Protein AF-A0A8C6HHY1-F1 (afdb_monomer)

Sequence (191 aa):
MAKVGDLPEETKLAGSPRAAPVYLKVAEFKHATTALLFGKRLGNRDYAGFQNGICNANWGVLYTYVGTNHFFLAGSFLAHAVGHLLDVSHDTPGCVCFRRSSCLMDEFPTLHDMISNCSHNELHRRIHGWDPCLSVPRPTHKQDYHIPRCGNKRVEASEKCDCGSVKDCTTDKCCEVNFSEHCPGNFYIMD

Solvent-accessible surface area (backbone atoms only — not comparable to full-atom values): 11721 Å² total; per-residue (Å²): 138,84,69,100,78,80,76,78,95,76,80,75,76,77,90,56,96,78,59,71,72,59,67,66,58,59,75,75,55,94,70,52,58,46,80,45,80,31,70,60,66,64,81,96,39,60,53,47,54,33,73,57,9,52,63,34,96,90,39,19,49,35,41,28,32,51,60,79,81,45,57,65,42,30,49,20,46,44,52,34,35,50,37,22,20,56,53,30,65,64,58,54,98,87,51,52,34,85,98,47,96,68,29,32,38,34,87,78,62,59,85,36,92,40,64,22,59,54,44,48,54,41,42,51,54,48,73,72,43,92,43,88,63,81,70,48,88,69,79,78,80,72,65,87,77,74,72,81,43,54,40,72,54,54,67,42,99,73,31,79,43,36,62,27,40,74,74,52,22,76,76,42,91,86,41,67,95,42,65,76,58,32,43,61,64,97,52,70,74,70,131

Nearest PDB structures (foldseek):
  2ero-assembly1_A  TM=6.734E-01  e=3.796E-09  Crotalus atrox
  3k7n-assembly1_A  TM=7.220E-01  e=1.687E-08  Naja atra
  3hdb-assembly1_A  TM=6.358E-01  e=1.743E-09  Deinagkistrodon acutus
  2dw0-assembly1_A  TM=6.372E-01  e=1.220E-08  Crotalus atrox
  6x5x-assembly1_A  TM=8.231E-01  e=3.676E-06  Bothrops moojeni

Mean predicted aligned error: 13.75 Å

pLDDT: mean 76.59, std 21.8, range [23.11, 98.12]

Secondary structure (DSSP, 8-state):
---TT---TT------TTSHHHHHHHTTS--S-EEEEESS-BTTBSEE--TT-TT-TTT-EEEEE-TTS-HHHHHHHHHHHHHHHTTPPPP-TT---TT-SS-TT-SS--S-----HHHHHHHHHHHHS--TTTSS-------------TTSSS--TT-S---SSHHHHTT-SSS---HHHH--S------

Radius of gyration: 21.07 Å; Cα contacts (8 Å, |Δi|>4): 256; chains: 1; bounding box: 46×57×44 Å

InterPro domains:
  IPR001590 Peptidase M12B, ADAM/reprolysin [PF01421] (29-128)
  IPR001590 Peptidase M12B, ADAM/reprolysin [PS50215] (30-139)
  IPR001762 Disintegrin domain [PS50214] (147-183)
  IPR001762 Disintegrin domain [SM00050] (156-189)
  IPR024079 Metallopeptidase, catalytic domain superfamily [G3DSA:3.40.390.10] (18-137)
  IPR036436 Disintegrin domain superfamily [G3DSA:4.10.70.10] (146-186)

Structure (mmCI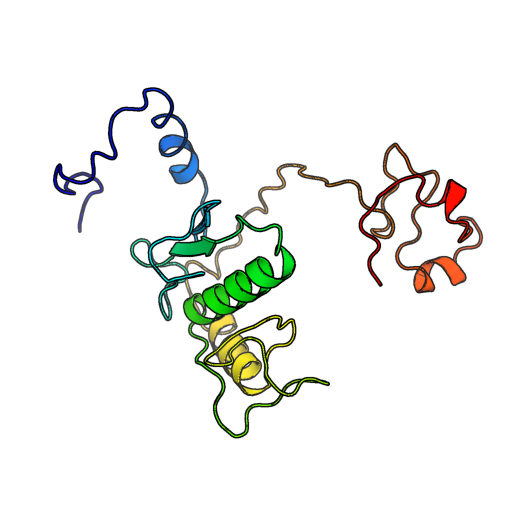F, N/CA/C/O backbone):
data_AF-A0A8C6HHY1-F1
#
_entry.id   AF-A0A8C6HHY1-F1
#
loop_
_atom_site.group_PDB
_atom_site.id
_atom_site.type_symbol
_atom_site.label_atom_id
_atom_site.label_alt_id
_atom_site.label_comp_id
_atom_site.label_asym_id
_atom_site.label_entity_id
_atom_site.label_seq_id
_atom_site.pdbx_PDB_ins_code
_atom_site.Cartn_x
_atom_site.Cartn_y
_atom_site.Cartn_z
_atom_site.occupancy
_atom_site.B_iso_or_equiv
_atom_site.auth_seq_id
_atom_site.auth_comp_id
_atom_site.auth_asym_id
_atom_site.auth_atom_id
_atom_site.pdbx_PDB_model_num
ATOM 1 N N . MET A 1 1 ? -6.001 -22.684 -21.134 1.00 28.23 1 MET A N 1
ATOM 2 C CA . MET A 1 1 ? -6.050 -21.541 -22.072 1.00 28.23 1 MET A CA 1
ATOM 3 C C . MET A 1 1 ? -7.502 -21.107 -22.183 1.00 28.23 1 MET A C 1
ATOM 5 O O . MET A 1 1 ? -8.257 -21.788 -22.857 1.00 28.23 1 MET A O 1
ATOM 9 N N . ALA A 1 2 ? -7.915 -20.054 -21.480 1.00 23.11 2 ALA A N 1
ATOM 10 C CA . ALA A 1 2 ? -9.234 -19.457 -21.683 1.00 23.11 2 ALA A CA 1
ATOM 11 C C . ALA A 1 2 ? -9.031 -18.210 -22.546 1.00 23.11 2 ALA A C 1
ATOM 13 O O . ALA A 1 2 ? -8.315 -17.291 -22.149 1.00 23.11 2 ALA A O 1
ATOM 14 N N . LYS A 1 3 ? -9.571 -18.230 -23.767 1.00 25.80 3 LYS A N 1
ATOM 15 C CA . LYS A 1 3 ? -9.657 -17.033 -24.603 1.00 25.80 3 LYS A CA 1
ATOM 16 C C . LYS A 1 3 ? -10.680 -16.094 -23.964 1.00 25.80 3 LYS A C 1
ATOM 18 O O . LYS A 1 3 ? -11.701 -16.545 -23.452 1.00 25.80 3 LYS A O 1
ATOM 23 N N . VAL A 1 4 ? -10.395 -14.796 -24.009 1.00 40.12 4 VAL A N 1
ATOM 24 C CA . VAL A 1 4 ? -11.333 -13.713 -23.677 1.00 40.12 4 VAL A CA 1
ATOM 25 C C . VAL A 1 4 ? -12.449 -13.722 -24.728 1.00 40.12 4 VAL A C 1
ATOM 27 O O . VAL A 1 4 ? -1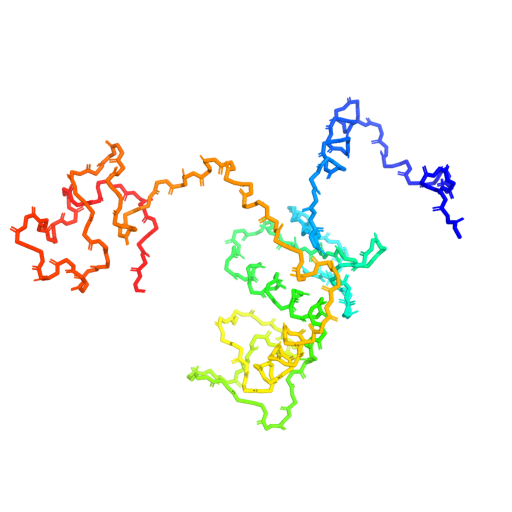2.401 -12.991 -25.710 1.00 40.12 4 VAL A O 1
ATOM 30 N N . GLY A 1 5 ? -13.385 -14.653 -24.590 1.00 31.41 5 GLY A N 1
ATOM 31 C CA . GLY A 1 5 ? -14.460 -14.895 -25.551 1.00 31.41 5 GLY A CA 1
ATOM 32 C C . GLY A 1 5 ? -15.645 -15.659 -24.967 1.00 31.41 5 GLY A C 1
ATOM 33 O O . GLY A 1 5 ? -16.751 -15.478 -25.453 1.00 31.41 5 GLY A O 1
ATOM 34 N N . ASP A 1 6 ? -15.449 -16.415 -23.882 1.00 30.83 6 ASP A N 1
ATOM 35 C CA . ASP A 1 6 ? -16.482 -17.310 -23.348 1.00 30.83 6 ASP A CA 1
ATOM 36 C C . ASP A 1 6 ? -16.787 -17.0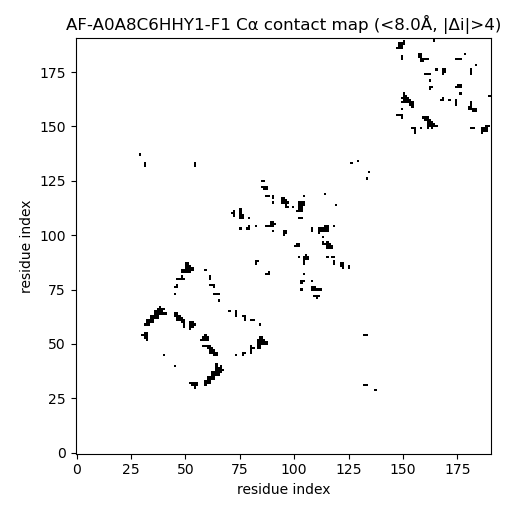35 -21.864 1.00 30.83 6 ASP A C 1
ATOM 38 O O . ASP A 1 6 ? -16.614 -17.903 -21.009 1.00 30.83 6 ASP A O 1
ATOM 42 N N . LEU A 1 7 ? -17.232 -15.816 -21.533 1.00 35.56 7 LEU A N 1
ATOM 43 C CA . LEU A 1 7 ? -17.954 -15.579 -20.275 1.00 35.56 7 LEU A CA 1
ATOM 44 C C . LEU A 1 7 ? -19.468 -15.506 -20.555 1.00 35.56 7 LEU A C 1
ATOM 46 O O . LEU A 1 7 ? -19.869 -14.833 -21.506 1.00 35.56 7 LEU A O 1
ATOM 50 N N . PRO A 1 8 ? -20.300 -16.205 -19.758 1.00 26.92 8 PRO A N 1
ATOM 51 C CA . PRO A 1 8 ? -21.724 -16.388 -20.021 1.00 26.92 8 PRO A CA 1
ATOM 52 C C . PRO A 1 8 ? -22.524 -15.081 -19.951 1.00 26.92 8 PRO A C 1
ATOM 54 O O . PRO A 1 8 ? -22.199 -14.152 -19.212 1.00 26.92 8 PRO A O 1
ATOM 57 N N . GLU A 1 9 ? -23.600 -15.058 -20.734 1.00 35.34 9 GLU A N 1
ATOM 58 C CA . GLU A 1 9 ? -24.471 -13.937 -21.109 1.00 35.34 9 GLU A CA 1
ATOM 59 C C . GLU A 1 9 ? -25.320 -1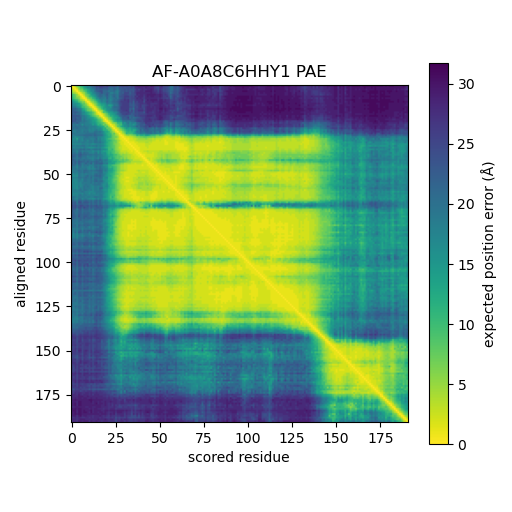3.328 -19.963 1.00 35.34 9 GLU A C 1
ATOM 61 O O . GLU A 1 9 ? -26.458 -12.928 -20.185 1.00 35.34 9 GLU A O 1
ATOM 66 N N . GLU A 1 10 ? -24.815 -13.237 -18.730 1.00 31.73 10 GLU A N 1
ATOM 67 C CA . GLU A 1 10 ? -25.645 -12.879 -17.558 1.00 31.73 10 GLU A CA 1
ATOM 68 C C . GLU A 1 10 ? -25.203 -11.612 -16.802 1.00 31.73 10 GLU A C 1
ATOM 70 O O . GLU A 1 10 ? -25.896 -11.158 -15.897 1.00 31.73 10 GLU A O 1
ATOM 75 N N . THR A 1 11 ? -24.128 -10.929 -17.203 1.00 32.44 11 THR A N 1
ATOM 76 C CA . THR A 1 11 ? -23.761 -9.609 -16.640 1.00 32.44 11 THR A CA 1
ATOM 77 C C 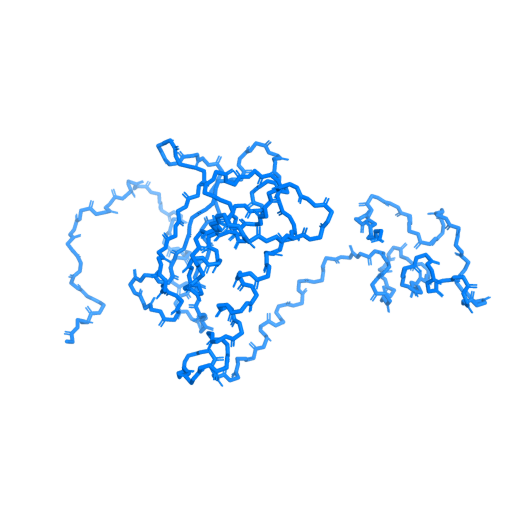. THR A 1 11 ? -24.209 -8.433 -17.507 1.00 32.44 11 THR A C 1
ATOM 79 O O . THR A 1 11 ? -23.568 -7.380 -17.527 1.00 32.44 11 THR A O 1
ATOM 82 N N . LYS A 1 12 ? -25.368 -8.562 -18.175 1.00 29.59 12 LYS A N 1
ATOM 83 C CA . LYS A 1 12 ? -26.108 -7.420 -18.739 1.00 29.59 12 LYS A CA 1
ATOM 84 C C . LYS A 1 12 ? -26.550 -6.491 -17.599 1.00 29.59 12 LYS A C 1
ATOM 86 O O . LYS A 1 12 ? -27.700 -6.505 -17.169 1.00 29.59 12 LYS A O 1
ATOM 91 N N . LEU A 1 13 ? -25.638 -5.645 -17.122 1.00 34.56 13 LEU A N 1
ATOM 92 C CA . LEU A 1 13 ? -25.996 -4.442 -16.387 1.00 34.56 13 LEU A CA 1
ATOM 93 C C . LEU A 1 13 ? -26.738 -3.547 -17.386 1.00 34.56 13 LEU A C 1
ATOM 95 O O . LEU A 1 13 ? -26.151 -2.987 -18.311 1.00 34.56 13 LEU A O 1
ATOM 99 N N . ALA A 1 14 ? -28.059 -3.550 -17.249 1.00 30.36 14 ALA A N 1
ATOM 100 C CA . ALA A 1 14 ? -29.042 -2.921 -18.112 1.00 30.36 14 ALA A CA 1
ATOM 101 C C . ALA A 1 14 ? -28.583 -1.601 -18.774 1.00 30.36 14 ALA A C 1
ATOM 103 O O . ALA A 1 14 ? -28.344 -0.591 -18.117 1.00 30.36 14 ALA A O 1
ATOM 104 N N . GLY A 1 15 ? -28.561 -1.604 -20.109 1.00 29.39 15 GLY A N 1
ATOM 105 C CA . GLY A 1 15 ? -29.268 -0.589 -20.895 1.00 29.39 15 GLY A CA 1
ATOM 106 C C . GLY A 1 15 ? -28.772 0.859 -20.881 1.00 29.39 15 GLY A C 1
ATOM 107 O O . GLY A 1 15 ? -29.603 1.752 -21.017 1.00 29.39 15 GLY A O 1
ATOM 108 N N . SER A 1 16 ? -27.466 1.136 -20.788 1.00 30.39 16 SER A N 1
ATOM 109 C CA . SER A 1 16 ? -26.949 2.481 -21.102 1.00 30.39 16 SER A CA 1
ATOM 110 C C . SER A 1 16 ? -26.102 2.475 -22.381 1.00 30.39 16 SER A C 1
ATOM 112 O O . SER A 1 16 ? -24.990 1.939 -22.365 1.00 30.39 16 SER A O 1
ATOM 114 N N . PRO A 1 17 ? -26.540 3.128 -23.479 1.00 32.75 17 PRO A N 1
ATOM 115 C CA . PRO A 1 17 ? -25.767 3.229 -24.724 1.00 32.75 17 PRO A CA 1
ATOM 116 C C . PRO A 1 17 ? -24.466 4.046 -24.577 1.00 32.75 17 PRO A C 1
ATOM 118 O O . PRO A 1 17 ? -23.721 4.208 -25.537 1.00 32.75 17 PRO A O 1
ATOM 121 N N . ARG A 1 18 ? -24.161 4.546 -23.369 1.00 36.88 18 ARG A N 1
ATOM 122 C CA . ARG A 1 18 ? -22.936 5.285 -23.028 1.00 36.88 18 ARG A CA 1
ATOM 123 C C . ARG A 1 18 ? -21.895 4.472 -22.246 1.00 36.88 18 ARG A C 1
ATOM 125 O O . ARG A 1 18 ? -20.847 5.022 -21.931 1.00 36.88 18 ARG A O 1
ATOM 132 N N . ALA A 1 19 ? -22.143 3.195 -21.938 1.00 40.69 19 ALA A N 1
ATOM 133 C CA . ALA A 1 19 ? -21.202 2.354 -21.179 1.00 40.69 19 ALA A CA 1
ATOM 134 C C . ALA A 1 19 ? -20.155 1.628 -22.054 1.00 40.69 19 ALA A C 1
ATOM 136 O O . ALA A 1 19 ? -19.090 1.252 -21.568 1.00 40.69 19 ALA A O 1
ATOM 137 N N . ALA A 1 20 ? -20.410 1.489 -23.358 1.00 34.47 20 ALA A N 1
ATOM 138 C CA . ALA A 1 20 ? -19.524 0.806 -24.305 1.00 34.47 20 ALA A CA 1
ATOM 139 C C . ALA A 1 20 ? -18.128 1.445 -24.563 1.00 34.47 20 ALA A C 1
ATOM 141 O O . ALA A 1 20 ? -17.215 0.692 -24.897 1.00 34.47 20 ALA A O 1
ATOM 142 N N . PRO A 1 21 ? -17.871 2.764 -24.394 1.00 33.88 21 PRO A N 1
ATOM 143 C CA . PRO A 1 21 ? -16.564 3.338 -24.732 1.00 33.88 21 PRO A CA 1
ATOM 144 C C . PRO A 1 21 ? -15.519 3.257 -23.605 1.00 33.88 21 PRO A C 1
ATOM 146 O O . PRO A 1 21 ? -14.347 3.535 -23.852 1.00 33.88 21 PRO A O 1
ATOM 149 N N . VAL A 1 22 ? -15.905 2.896 -22.375 1.00 40.50 22 VAL A N 1
ATOM 150 C CA . VAL A 1 22 ? -14.980 2.873 -21.222 1.00 40.50 22 VAL A CA 1
ATOM 151 C C . VAL A 1 22 ? -14.214 1.550 -21.147 1.00 40.50 22 VAL A C 1
ATOM 153 O O . VAL A 1 22 ? -13.002 1.554 -20.953 1.00 40.50 22 VAL A O 1
ATOM 156 N N . TYR A 1 23 ? -14.891 0.422 -21.376 1.00 36.44 23 TYR A N 1
ATOM 157 C CA . TYR A 1 23 ? -14.282 -0.910 -21.280 1.00 36.44 23 TYR A CA 1
ATOM 158 C C . TYR A 1 23 ? -13.201 -1.166 -22.341 1.00 36.44 23 TYR A C 1
ATOM 160 O O . TYR A 1 23 ? -12.186 -1.788 -22.041 1.00 36.44 23 TYR A O 1
ATOM 168 N N . LEU A 1 24 ? -13.376 -0.640 -23.558 1.00 34.12 24 LEU A N 1
ATOM 169 C CA . LEU A 1 24 ? -12.422 -0.816 -24.661 1.00 34.12 24 LEU A CA 1
ATOM 170 C C . LEU A 1 24 ? -11.086 -0.084 -24.440 1.00 34.12 24 LEU A C 1
ATOM 172 O O . LEU A 1 24 ? -10.055 -0.581 -24.876 1.00 34.12 24 LEU A O 1
ATOM 176 N N . LYS A 1 25 ? -11.072 1.049 -23.721 1.00 42.09 25 LYS A N 1
ATOM 177 C CA . LYS A 1 25 ? -9.838 1.820 -23.469 1.00 42.09 25 LYS A CA 1
ATOM 178 C C . LYS A 1 25 ? -8.962 1.248 -22.356 1.00 42.09 25 LYS A C 1
ATOM 180 O O . LYS A 1 25 ? -7.750 1.406 -22.399 1.00 42.09 25 LYS A O 1
ATOM 185 N N . VAL A 1 26 ? -9.541 0.584 -21.355 1.00 50.97 26 VAL A N 1
ATOM 186 C CA . VAL A 1 26 ? -8.771 0.042 -20.215 1.00 50.97 26 VAL A CA 1
ATOM 187 C C . VAL A 1 26 ? -7.862 -1.119 -20.647 1.00 50.97 26 VAL A C 1
ATOM 189 O O . VAL A 1 26 ? -6.777 -1.287 -20.094 1.00 50.97 26 VAL A O 1
ATOM 192 N N . ALA A 1 27 ? -8.254 -1.872 -21.680 1.00 52.12 27 ALA A N 1
ATOM 193 C CA . ALA A 1 27 ? -7.476 -2.986 -22.225 1.00 52.12 27 ALA A CA 1
ATOM 194 C C . ALA A 1 27 ? -6.172 -2.562 -22.938 1.00 52.12 27 ALA A C 1
ATOM 196 O O . ALA A 1 27 ? -5.288 -3.396 -23.127 1.00 52.12 27 ALA A O 1
ATOM 197 N N . GLU A 1 28 ? -6.018 -1.285 -23.310 1.00 61.81 28 GLU A N 1
ATOM 198 C CA . GLU A 1 28 ? -4.818 -0.779 -23.998 1.00 61.81 28 GLU A CA 1
ATOM 199 C C . GLU A 1 28 ? -3.655 -0.454 -23.042 1.00 61.81 28 GLU A C 1
ATOM 201 O O . GLU A 1 28 ? -2.502 -0.372 -23.472 1.00 61.81 28 GLU A O 1
ATOM 206 N N . PHE A 1 29 ? -3.911 -0.314 -21.736 1.00 69.69 29 PHE A N 1
ATOM 207 C CA . PHE A 1 29 ? -2.889 0.076 -20.762 1.00 69.69 29 PHE A CA 1
ATOM 208 C C . PHE A 1 29 ? -2.332 -1.133 -20.017 1.00 69.69 29 PHE A C 1
ATOM 210 O O . PHE A 1 29 ? -3.038 -1.796 -19.257 1.00 69.69 29 PHE A O 1
ATOM 217 N N . LYS A 1 30 ? -1.026 -1.391 -20.155 1.00 77.44 30 LYS A N 1
ATOM 218 C CA . LYS A 1 30 ? -0.338 -2.409 -19.350 1.00 77.44 30 LYS A CA 1
ATOM 219 C C . LYS A 1 30 ? -0.278 -1.969 -17.885 1.00 77.44 30 LYS A C 1
ATOM 221 O O . LYS A 1 30 ? 0.622 -1.229 -17.496 1.00 77.44 30 LYS A O 1
ATOM 226 N N . HIS A 1 31 ? -1.138 -2.517 -17.035 1.00 82.75 31 HIS A N 1
ATOM 227 C CA . HIS A 1 31 ? -1.171 -2.254 -15.590 1.00 82.75 31 HIS A CA 1
ATOM 228 C C . HIS A 1 31 ? -0.830 -3.510 -14.766 1.00 82.75 31 HIS A C 1
ATOM 230 O O . HIS A 1 31 ? -0.784 -4.617 -15.305 1.00 82.75 31 HIS A O 1
ATOM 236 N N . ALA A 1 32 ? -0.479 -3.330 -13.489 1.00 88.12 32 ALA A N 1
ATOM 237 C CA . ALA A 1 32 ? -0.223 -4.431 -12.547 1.00 88.12 32 ALA A CA 1
ATOM 238 C C . ALA A 1 32 ? -1.480 -4.801 -11.741 1.00 88.12 32 ALA A C 1
ATOM 240 O O . ALA A 1 32 ? -1.628 -5.930 -11.290 1.00 88.12 32 ALA A O 1
ATOM 241 N N . THR A 1 33 ? -2.381 -3.840 -11.556 1.00 90.38 33 THR A N 1
ATOM 242 C CA . THR A 1 33 ? -3.665 -3.992 -10.871 1.00 90.38 33 THR A CA 1
ATOM 243 C C . THR A 1 33 ? -4.612 -2.887 -11.337 1.00 90.38 33 THR A C 1
ATOM 245 O O . THR A 1 33 ? -4.150 -1.874 -11.872 1.00 90.38 33 THR A O 1
ATOM 248 N N . THR A 1 34 ? -5.914 -3.075 -11.140 1.00 90.56 34 THR A N 1
ATOM 249 C CA . THR A 1 34 ? -6.950 -2.065 -11.377 1.00 90.56 34 THR A CA 1
ATOM 250 C C . THR A 1 34 ? -7.673 -1.737 -10.071 1.00 90.56 34 THR A C 1
ATOM 252 O O . THR A 1 34 ? -8.164 -2.627 -9.379 1.00 90.56 34 THR A O 1
ATOM 255 N N . ALA A 1 35 ? -7.787 -0.446 -9.753 1.00 92.25 35 ALA A N 1
ATOM 256 C CA . ALA A 1 35 ? -8.561 0.049 -8.618 1.00 92.25 35 ALA A CA 1
ATOM 257 C C . ALA A 1 35 ? -9.911 0.612 -9.081 1.00 92.25 35 ALA A C 1
ATOM 259 O O . ALA A 1 35 ? -9.960 1.564 -9.861 1.00 92.25 35 ALA A O 1
ATOM 260 N N . LEU A 1 36 ? -11.011 0.041 -8.590 1.00 92.25 36 LEU A N 1
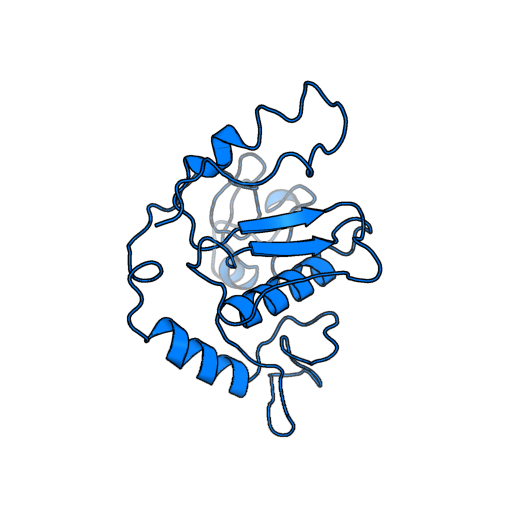ATOM 261 C CA . LEU A 1 36 ? -12.368 0.490 -8.879 1.00 92.25 36 LEU A CA 1
ATOM 262 C C . LEU A 1 36 ? -12.878 1.425 -7.777 1.00 92.25 36 LEU A C 1
ATOM 264 O O . LEU A 1 36 ? -13.178 0.989 -6.667 1.00 92.25 36 LEU A O 1
ATOM 268 N N . LEU A 1 37 ? -13.018 2.710 -8.102 1.00 92.00 37 LEU A N 1
ATOM 269 C CA . LEU A 1 37 ? -13.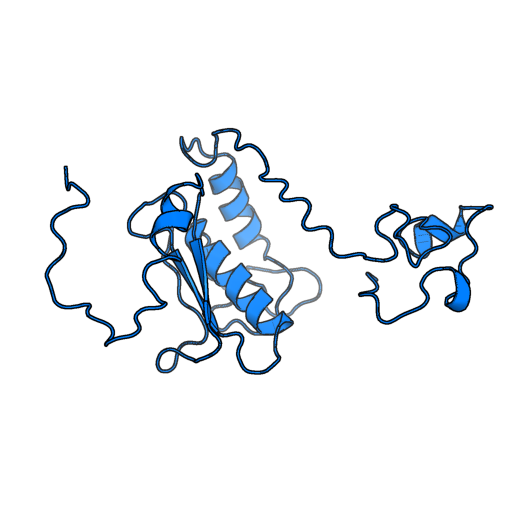502 3.743 -7.185 1.00 92.00 37 LEU A CA 1
ATOM 270 C C . LEU A 1 37 ? -14.985 4.030 -7.434 1.00 92.00 37 LEU A C 1
ATOM 272 O O . LEU A 1 37 ? -15.362 4.467 -8.521 1.00 92.00 37 LEU A O 1
ATOM 276 N N . PHE A 1 38 ? -15.843 3.767 -6.448 1.00 89.94 38 PHE A N 1
ATOM 277 C CA . PHE A 1 38 ? -17.297 3.867 -6.607 1.00 89.94 38 PHE A CA 1
ATOM 278 C C . PHE A 1 38 ? -17.906 4.938 -5.702 1.00 89.94 38 PHE A C 1
ATOM 280 O O . PHE A 1 38 ? -17.645 4.994 -4.502 1.00 89.94 38 PHE A O 1
ATOM 287 N N . GLY A 1 39 ? -18.833 5.722 -6.255 1.00 90.12 39 GLY A N 1
ATOM 288 C CA . GLY A 1 39 ? -19.654 6.665 -5.486 1.00 90.12 39 GLY A CA 1
ATOM 289 C C . GLY A 1 39 ? -20.795 6.012 -4.694 1.00 90.12 39 GLY A C 1
ATOM 290 O O . GLY A 1 39 ? -21.461 6.691 -3.919 1.00 90.12 39 GLY A O 1
ATOM 291 N N . LYS A 1 40 ? -21.033 4.703 -4.865 1.00 88.62 40 LYS A N 1
ATOM 292 C CA . LYS A 1 40 ? -22.059 3.928 -4.150 1.00 88.62 40 LYS A CA 1
ATOM 293 C C . LYS A 1 40 ? -21.444 2.681 -3.514 1.00 88.62 40 LYS A C 1
ATOM 295 O O . LYS A 1 40 ? -20.630 1.997 -4.136 1.00 88.62 40 LYS A O 1
ATOM 300 N N . ARG A 1 41 ? -21.862 2.390 -2.283 1.00 88.44 41 ARG A N 1
ATOM 301 C CA . ARG A 1 41 ? -21.420 1.225 -1.515 1.00 88.44 41 ARG A CA 1
ATOM 302 C C . ARG A 1 41 ? -21.994 -0.067 -2.119 1.00 88.44 41 ARG A C 1
ATOM 304 O O . ARG A 1 41 ? -23.168 -0.102 -2.499 1.00 88.44 41 ARG A O 1
ATOM 311 N N . LEU A 1 42 ? -21.173 -1.109 -2.242 1.00 87.12 42 LEU A N 1
ATOM 312 C CA . LEU A 1 42 ? -21.592 -2.433 -2.710 1.00 87.12 42 LEU A CA 1
ATOM 313 C C . LEU A 1 42 ? -21.922 -3.314 -1.498 1.00 87.12 42 LEU A C 1
ATOM 315 O O . LEU A 1 42 ? -21.034 -3.831 -0.821 1.00 87.12 42 LEU A O 1
ATOM 319 N N . GLY A 1 43 ? -23.215 -3.457 -1.200 1.00 88.00 43 GLY A N 1
ATOM 320 C CA . GLY A 1 43 ? -23.669 -4.110 0.030 1.00 88.00 43 GLY A CA 1
ATOM 321 C C . GLY A 1 43 ? -23.160 -3.373 1.273 1.00 88.00 43 GLY A C 1
ATOM 322 O O . GLY A 1 43 ? -23.211 -2.145 1.332 1.00 88.00 43 GLY A O 1
ATOM 323 N N . ASN A 1 44 ? -22.628 -4.125 2.239 1.00 87.31 44 ASN A N 1
ATOM 324 C CA . ASN A 1 44 ? -22.078 -3.592 3.493 1.00 87.31 44 ASN A CA 1
ATOM 325 C C . ASN A 1 44 ? -20.544 -3.461 3.471 1.00 87.31 44 ASN A C 1
ATOM 327 O O . ASN A 1 44 ? -19.916 -3.496 4.524 1.00 87.31 44 ASN A O 1
ATOM 331 N N . ARG A 1 45 ? -19.925 -3.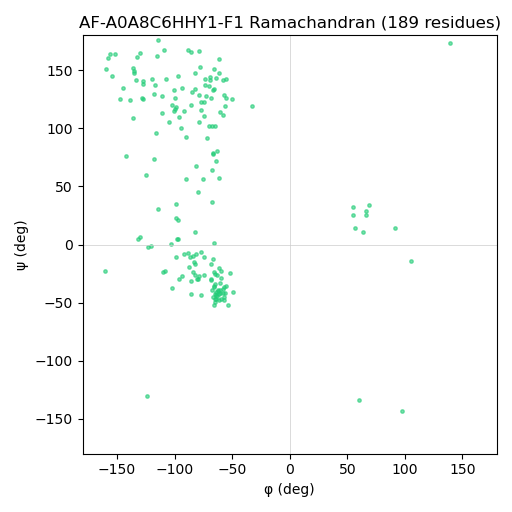366 2.287 1.00 87.88 45 ARG A N 1
ATOM 332 C CA . ARG A 1 45 ? -18.464 -3.289 2.147 1.00 87.88 45 ARG A CA 1
ATOM 333 C C . ARG A 1 45 ? -18.030 -1.913 1.665 1.00 87.88 45 ARG A C 1
ATOM 335 O O . ARG A 1 45 ? -18.513 -1.441 0.637 1.00 87.88 45 ARG A O 1
ATOM 342 N N . ASP A 1 46 ? -17.090 -1.307 2.380 1.00 91.19 46 ASP A N 1
ATOM 343 C CA . ASP A 1 46 ? -16.426 -0.068 1.957 1.00 91.19 46 ASP A CA 1
ATOM 344 C C . ASP A 1 46 ? -15.256 -0.325 1.003 1.00 91.19 46 ASP A C 1
ATOM 346 O O . ASP A 1 46 ? -14.916 0.530 0.191 1.00 91.19 46 ASP A O 1
ATOM 350 N N . TYR A 1 47 ? -14.670 -1.517 1.048 1.00 92.50 47 TYR A N 1
ATOM 351 C CA . TYR A 1 47 ? -13.616 -1.943 0.140 1.00 92.50 47 TYR A CA 1
ATOM 352 C C . TYR A 1 47 ? -13.631 -3.464 -0.036 1.00 92.50 47 TYR A C 1
ATOM 354 O O . TYR A 1 47 ? -14.280 -4.193 0.717 1.00 92.50 47 TYR A O 1
ATOM 362 N N . ALA A 1 48 ? -12.948 -3.944 -1.070 1.00 91.62 48 ALA A N 1
ATOM 363 C CA . ALA A 1 48 ? -12.683 -5.361 -1.283 1.00 91.62 48 ALA A CA 1
ATOM 364 C C . ALA A 1 48 ? -11.410 -5.524 -2.118 1.00 91.62 48 ALA A C 1
ATOM 366 O O . ALA A 1 48 ? -11.160 -4.737 -3.028 1.00 91.62 48 ALA A O 1
ATOM 367 N N . GLY A 1 49 ? -10.636 -6.563 -1.836 1.00 91.19 49 GLY A N 1
ATOM 368 C CA . GLY A 1 49 ? -9.440 -6.926 -2.587 1.00 91.19 49 GLY A CA 1
ATOM 369 C C . GLY A 1 49 ? -9.137 -8.407 -2.399 1.00 91.19 49 GLY A C 1
ATOM 370 O O . GLY A 1 49 ? -9.689 -9.047 -1.503 1.00 91.19 49 GLY A O 1
ATOM 371 N N . PHE A 1 50 ? -8.293 -8.953 -3.267 1.00 94.12 50 PHE A N 1
ATOM 372 C CA . PHE A 1 50 ? -7.811 -10.325 -3.154 1.00 94.12 50 PHE A CA 1
ATOM 373 C C . PHE A 1 50 ? -6.442 -10.355 -2.482 1.00 94.12 50 PHE A C 1
ATOM 375 O O . PHE A 1 50 ? -5.606 -9.490 -2.741 1.00 94.12 50 PHE A O 1
ATOM 382 N N . GLN A 1 51 ? -6.193 -11.393 -1.686 1.00 95.38 51 GLN A N 1
ATOM 383 C CA . GLN A 1 51 ? -4.846 -11.692 -1.217 1.00 95.38 51 GLN A CA 1
ATOM 384 C C . GLN A 1 51 ? -3.972 -12.094 -2.408 1.00 95.38 51 GLN A C 1
ATOM 386 O O . GLN A 1 51 ? -4.400 -12.909 -3.230 1.00 95.38 51 GLN A O 1
ATOM 391 N N . ASN A 1 52 ? -2.758 -11.546 -2.505 1.00 94.06 52 ASN A N 1
ATOM 392 C CA . ASN A 1 52 ? -1.777 -11.902 -3.536 1.00 94.06 52 ASN A CA 1
ATOM 393 C C . ASN A 1 52 ? -2.324 -11.765 -4.978 1.00 94.06 52 ASN A C 1
ATOM 395 O O . ASN A 1 52 ? -1.990 -12.534 -5.882 1.00 94.06 52 ASN A O 1
ATOM 399 N N . GLY A 1 53 ? -3.229 -10.809 -5.194 1.00 92.38 53 GLY A N 1
ATOM 400 C CA . GLY A 1 53 ? -3.893 -10.614 -6.482 1.00 92.38 53 GLY A CA 1
ATOM 401 C C . GLY A 1 53 ? -3.085 -9.787 -7.482 1.00 92.38 53 GLY A C 1
ATOM 402 O O . GLY A 1 53 ? -3.417 -9.784 -8.667 1.00 92.38 53 GLY A O 1
ATOM 403 N N . ILE A 1 54 ? -2.044 -9.067 -7.050 1.00 91.69 54 ILE A N 1
ATOM 404 C CA . ILE A 1 54 ? -1.287 -8.198 -7.958 1.00 91.69 54 ILE A CA 1
ATOM 405 C C . ILE A 1 54 ? -0.719 -9.003 -9.131 1.00 91.69 54 ILE A C 1
ATOM 407 O O . ILE A 1 54 ? -0.280 -10.139 -8.965 1.00 91.69 54 ILE A O 1
ATOM 411 N N . CYS A 1 55 ? -0.733 -8.414 -10.327 1.00 89.38 55 CYS A N 1
ATOM 412 C CA . CYS A 1 55 ? -0.249 -9.044 -11.554 1.00 89.38 55 CYS A CA 1
ATOM 413 C C . CYS A 1 55 ? -1.017 -10.294 -12.013 1.00 89.38 55 CYS A C 1
ATOM 415 O O . CYS A 1 55 ? -0.608 -10.960 -12.965 1.00 89.38 55 CYS A O 1
ATOM 417 N N . ASN A 1 56 ? -2.169 -10.578 -11.404 1.00 88.62 56 ASN A N 1
ATOM 418 C CA . ASN A 1 56 ? -3.070 -11.641 -11.818 1.00 88.62 56 ASN A CA 1
ATOM 419 C C . ASN A 1 56 ? -4.237 -11.071 -12.642 1.00 88.62 56 ASN A C 1
ATOM 421 O O . ASN A 1 56 ? -4.958 -10.193 -12.180 1.00 88.62 56 ASN A O 1
ATOM 425 N N . ALA A 1 57 ? -4.472 -11.598 -13.846 1.00 85.38 57 ALA A N 1
ATOM 426 C CA . ALA A 1 57 ? -5.542 -11.106 -14.722 1.00 85.38 57 ALA A CA 1
ATOM 427 C C . ALA A 1 57 ? -6.964 -11.333 -14.169 1.00 85.38 57 ALA A C 1
ATOM 429 O O . ALA A 1 57 ? -7.884 -10.617 -14.551 1.00 85.38 57 ALA A O 1
ATOM 430 N N . ASN A 1 58 ? -7.148 -12.310 -13.276 1.00 85.00 58 ASN A N 1
ATOM 431 C CA . ASN A 1 58 ? -8.451 -12.640 -12.696 1.00 85.00 58 ASN A CA 1
ATOM 432 C C . ASN A 1 58 ? -8.674 -11.972 -11.332 1.00 85.00 58 ASN A C 1
ATOM 434 O O . ASN A 1 58 ? -9.817 -11.705 -10.966 1.00 85.00 58 ASN A O 1
ATOM 438 N N . TRP A 1 59 ? -7.599 -11.734 -10.572 1.00 90.06 59 TRP A N 1
ATOM 439 C CA . TRP A 1 59 ? -7.665 -11.318 -9.160 1.00 90.06 59 TRP A CA 1
ATOM 440 C C . TRP A 1 59 ? -6.936 -9.999 -8.860 1.00 90.06 59 TRP A C 1
ATOM 442 O O . TRP A 1 59 ? -6.992 -9.507 -7.738 1.00 90.06 59 TRP A O 1
ATOM 452 N N . GLY A 1 60 ? -6.293 -9.384 -9.854 1.00 91.75 60 GLY A N 1
ATOM 453 C CA . GLY A 1 60 ? -5.604 -8.091 -9.758 1.00 91.75 60 GLY A CA 1
ATOM 454 C C . GLY A 1 60 ? -6.548 -6.900 -9.829 1.00 91.75 60 GLY A C 1
ATOM 455 O O . GLY A 1 60 ? -6.301 -5.947 -10.567 1.00 91.75 60 GLY A O 1
ATOM 456 N N . VAL A 1 61 ? -7.656 -6.978 -9.098 1.00 92.62 61 VAL A N 1
ATOM 457 C CA . VAL A 1 61 ? -8.657 -5.921 -9.004 1.00 92.62 61 VAL A CA 1
ATOM 458 C C . VAL A 1 61 ? -9.029 -5.696 -7.547 1.00 92.62 61 VAL A C 1
ATOM 460 O O . VAL A 1 61 ? -9.151 -6.637 -6.764 1.00 92.62 61 VAL A O 1
ATOM 463 N N . LEU A 1 62 ? -9.230 -4.433 -7.196 1.00 93.81 62 LEU A N 1
ATOM 464 C CA . LEU A 1 62 ? -9.793 -4.032 -5.915 1.00 93.81 62 LEU A CA 1
ATOM 465 C C . LEU A 1 62 ? -10.941 -3.048 -6.118 1.00 93.81 62 LEU A C 1
ATOM 467 O O . LEU A 1 62 ? -11.096 -2.448 -7.184 1.00 93.81 62 LEU A O 1
ATOM 471 N N . TYR A 1 63 ? -11.724 -2.869 -5.066 1.00 93.31 63 TYR A N 1
ATOM 472 C CA . TYR A 1 63 ? -12.850 -1.953 -4.984 1.00 93.31 63 TYR A CA 1
ATOM 473 C C . TYR A 1 63 ? -12.708 -1.063 -3.750 1.00 93.31 63 TYR A C 1
ATOM 475 O O . TYR A 1 63 ? -12.328 -1.543 -2.681 1.00 93.31 63 TYR A O 1
ATOM 483 N N . THR A 1 64 ? -13.066 0.214 -3.880 1.00 94.06 64 THR A N 1
ATOM 484 C CA . THR A 1 64 ? -13.150 1.154 -2.757 1.00 94.06 64 THR A CA 1
ATOM 485 C C . THR A 1 64 ? -14.300 2.143 -2.951 1.00 94.06 64 THR A C 1
ATOM 487 O O . THR A 1 64 ? -14.493 2.719 -4.025 1.00 94.06 64 THR A O 1
ATOM 490 N N . TYR A 1 65 ? -15.073 2.355 -1.891 1.00 91.81 65 TYR A N 1
ATOM 491 C CA . TYR A 1 65 ? -16.152 3.328 -1.810 1.00 91.81 65 TYR A CA 1
ATOM 492 C C . TYR A 1 65 ? -15.621 4.734 -1.481 1.00 91.81 65 TYR A C 1
ATOM 494 O O . TYR A 1 65 ? -14.824 4.902 -0.564 1.00 91.81 65 TYR A O 1
ATOM 502 N N . VAL A 1 66 ? -16.093 5.755 -2.208 1.00 91.12 66 VAL A N 1
ATOM 503 C CA . VAL A 1 66 ? -15.613 7.153 -2.096 1.00 91.12 66 VAL A CA 1
ATOM 504 C C . VAL A 1 66 ? -16.744 8.187 -1.946 1.00 91.12 66 VAL A C 1
ATOM 506 O O . VAL A 1 66 ? -16.505 9.390 -1.996 1.00 91.12 66 VAL A O 1
ATOM 509 N N . GLY A 1 67 ? -17.998 7.748 -1.793 1.00 79.88 67 GLY A N 1
ATOM 510 C CA . GLY A 1 67 ? -19.183 8.592 -2.015 1.00 79.88 67 GLY A CA 1
ATOM 511 C C . GLY A 1 67 ? -19.518 9.655 -0.957 1.00 79.88 67 GLY A C 1
ATOM 512 O O . GLY A 1 67 ? -20.383 10.484 -1.218 1.00 79.88 67 GLY A O 1
ATOM 513 N N . THR A 1 68 ? -18.885 9.660 0.219 1.00 77.25 68 THR A N 1
ATOM 514 C CA . THR A 1 68 ? -19.275 10.521 1.362 1.00 77.25 68 THR A CA 1
ATOM 515 C C . THR A 1 68 ? -18.236 11.586 1.741 1.00 77.25 68 THR A C 1
ATOM 517 O O . THR A 1 68 ? -18.119 11.928 2.912 1.00 77.25 68 THR A O 1
ATOM 520 N N . ASN A 1 69 ? -17.441 12.107 0.797 1.00 63.97 69 ASN A N 1
ATOM 521 C CA . ASN A 1 69 ? -16.373 13.099 1.057 1.00 63.97 69 ASN A CA 1
ATOM 522 C C . ASN A 1 69 ? -15.302 12.666 2.085 1.00 63.97 69 ASN A C 1
ATOM 524 O O . ASN A 1 69 ? -14.484 13.474 2.520 1.00 63.97 69 ASN A O 1
ATOM 528 N N . HIS A 1 70 ? -15.238 11.383 2.443 1.00 82.94 70 HIS A N 1
ATOM 529 C CA . HIS A 1 70 ? -14.190 10.825 3.299 1.00 82.94 70 HIS A CA 1
ATOM 530 C C . HIS A 1 70 ? -13.003 10.337 2.458 1.00 82.94 70 HIS A C 1
ATOM 532 O O . HIS A 1 70 ? -12.617 9.174 2.531 1.00 82.94 70 HIS A O 1
ATOM 538 N N . PHE A 1 71 ? -12.424 11.221 1.637 1.00 89.19 71 PHE A N 1
ATOM 539 C CA . PHE A 1 71 ? -11.354 10.862 0.695 1.00 89.19 71 PHE A CA 1
ATOM 540 C C . PHE A 1 71 ? -10.129 10.253 1.382 1.00 89.19 71 PHE A C 1
ATOM 542 O O . PHE A 1 71 ? -9.566 9.294 0.867 1.00 89.19 71 PHE A O 1
ATOM 549 N N . PHE A 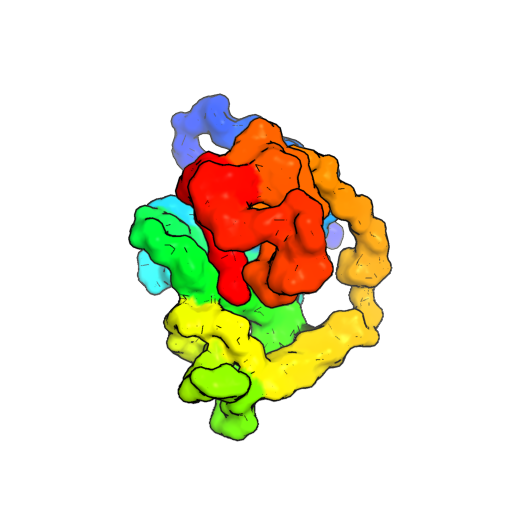1 72 ? -9.751 10.753 2.562 1.00 91.38 72 PHE A N 1
ATOM 550 C CA . PHE A 1 72 ? -8.637 10.192 3.331 1.00 91.38 72 PHE A CA 1
ATOM 551 C C . PHE A 1 72 ? -8.938 8.790 3.866 1.00 91.38 72 PHE A C 1
ATOM 553 O O . PHE A 1 72 ? -8.079 7.917 3.808 1.00 91.38 72 PHE A O 1
ATOM 560 N N . LEU A 1 73 ? -10.169 8.548 4.325 1.00 92.19 73 LEU A N 1
ATOM 561 C CA . LEU A 1 73 ? -10.590 7.221 4.777 1.00 92.19 73 LEU A CA 1
ATOM 562 C C . LEU A 1 73 ? -10.634 6.237 3.604 1.00 92.19 73 LEU A C 1
ATOM 564 O O . LEU A 1 73 ? -10.099 5.139 3.700 1.00 92.19 73 LEU A O 1
ATOM 568 N N . ALA A 1 74 ? -11.200 6.656 2.471 1.00 93.38 74 ALA A N 1
ATOM 569 C CA . ALA A 1 74 ? -11.179 5.868 1.246 1.00 93.38 74 ALA A CA 1
ATOM 570 C C . ALA A 1 74 ? -9.740 5.603 0.774 1.00 93.38 74 ALA A C 1
ATOM 572 O O . ALA A 1 74 ? -9.428 4.494 0.361 1.00 93.38 74 ALA A O 1
ATOM 573 N N . GLY A 1 75 ? -8.843 6.586 0.889 1.00 94.50 75 GLY A N 1
ATOM 574 C CA . GLY A 1 75 ? -7.414 6.416 0.628 1.00 94.50 75 GLY A CA 1
ATOM 575 C C . GLY A 1 75 ? -6.768 5.377 1.546 1.00 94.50 75 GLY A C 1
ATOM 576 O O . GLY A 1 75 ? -6.003 4.543 1.069 1.00 94.50 75 GLY A O 1
ATOM 577 N N . SER A 1 76 ? -7.125 5.371 2.833 1.00 95.31 76 SER A N 1
ATOM 578 C CA . SER A 1 76 ? -6.659 4.368 3.796 1.00 95.31 76 SER A CA 1
ATOM 579 C C . SER A 1 76 ? -7.160 2.963 3.442 1.00 95.31 76 SER A C 1
ATOM 581 O O . SER A 1 76 ? -6.359 2.038 3.338 1.00 95.31 76 SER A O 1
ATOM 583 N N . PHE A 1 77 ? -8.451 2.808 3.126 1.00 95.25 77 PHE A N 1
ATOM 584 C CA . PHE A 1 77 ? -9.017 1.533 2.666 1.00 95.25 77 PHE A CA 1
ATOM 585 C C . PHE A 1 77 ? -8.413 1.045 1.352 1.00 95.25 77 PHE A C 1
ATOM 587 O O . PHE A 1 77 ? -8.150 -0.146 1.193 1.00 95.25 77 PHE A O 1
ATOM 594 N N . LEU A 1 78 ? -8.171 1.960 0.415 1.00 95.88 78 LEU A N 1
ATOM 595 C CA . LEU A 1 78 ? -7.496 1.655 -0.836 1.00 95.88 78 LEU A CA 1
ATOM 596 C C . LEU A 1 78 ? -6.080 1.138 -0.566 1.00 95.88 78 LEU A C 1
ATOM 598 O O . LEU A 1 78 ? -5.698 0.104 -1.106 1.00 95.88 78 LEU A O 1
ATOM 602 N N . ALA A 1 79 ? -5.318 1.820 0.289 1.00 96.88 79 ALA A N 1
ATOM 603 C CA . ALA A 1 79 ? -3.962 1.416 0.643 1.00 96.88 79 ALA A CA 1
ATOM 604 C C . ALA A 1 79 ? -3.935 0.063 1.381 1.00 96.88 79 ALA A C 1
ATOM 606 O O . ALA A 1 79 ? -3.118 -0.791 1.045 1.00 96.88 79 ALA A O 1
ATOM 607 N N . HIS A 1 80 ? -4.873 -0.174 2.300 1.00 97.31 80 HIS A N 1
ATOM 608 C CA . HIS A 1 80 ? -5.062 -1.464 2.967 1.00 97.31 80 HIS A CA 1
ATOM 609 C C . HIS A 1 80 ? -5.374 -2.589 1.959 1.00 97.31 80 HIS A C 1
ATOM 611 O O . HIS A 1 80 ? -4.738 -3.642 1.965 1.00 97.31 80 HIS A O 1
ATOM 617 N N . ALA A 1 81 ? -6.297 -2.360 1.017 1.00 96.44 81 ALA A N 1
ATOM 618 C CA . ALA A 1 81 ? -6.626 -3.332 -0.030 1.00 96.44 81 ALA A CA 1
ATOM 619 C C . ALA A 1 81 ? -5.453 -3.595 -0.996 1.00 96.44 81 ALA A C 1
ATOM 621 O O . ALA A 1 81 ? -5.275 -4.722 -1.461 1.00 96.44 81 ALA A O 1
ATOM 622 N N . VAL A 1 82 ? -4.631 -2.580 -1.287 1.00 96.62 82 VAL A N 1
ATOM 623 C CA . VAL A 1 82 ? -3.375 -2.745 -2.039 1.00 96.62 82 VAL A CA 1
ATOM 624 C C . VAL A 1 82 ? -2.365 -3.585 -1.253 1.00 96.62 82 VAL A C 1
ATOM 626 O O . VAL A 1 82 ? -1.672 -4.397 -1.864 1.00 96.62 82 VAL A O 1
ATOM 629 N N . GLY A 1 83 ? -2.307 -3.441 0.074 1.00 97.25 83 GLY A N 1
ATOM 630 C CA . GLY A 1 83 ? -1.518 -4.308 0.951 1.00 97.25 83 GLY A CA 1
ATOM 631 C C . GLY A 1 83 ? -1.855 -5.784 0.736 1.00 97.25 83 GLY A C 1
ATOM 632 O O . GLY A 1 83 ? -0.971 -6.564 0.388 1.00 97.25 83 GLY A O 1
ATOM 633 N N . HIS A 1 84 ? -3.141 -6.141 0.795 1.00 97.38 84 HIS A N 1
ATOM 634 C CA . HIS A 1 84 ? -3.603 -7.509 0.504 1.00 97.38 84 HIS A CA 1
ATOM 635 C C . HIS A 1 84 ? -3.218 -7.981 -0.906 1.00 97.38 84 HIS A C 1
ATOM 637 O O . HIS A 1 84 ? -2.733 -9.100 -1.074 1.00 97.38 84 HIS A O 1
ATOM 643 N N . LEU A 1 85 ? -3.333 -7.127 -1.935 1.00 95.56 85 LEU A N 1
ATOM 644 C CA . LEU A 1 85 ? -2.890 -7.481 -3.295 1.00 95.56 85 LEU A CA 1
ATOM 645 C C . LEU A 1 85 ? -1.389 -7.795 -3.374 1.00 95.56 85 LEU A C 1
ATOM 647 O O . LEU A 1 85 ? -0.988 -8.636 -4.182 1.00 95.56 85 LEU A O 1
ATOM 651 N N . LEU A 1 86 ? -0.579 -7.117 -2.559 1.00 96.00 86 LEU A N 1
ATOM 652 C CA . LEU A 1 86 ? 0.861 -7.340 -2.405 1.00 96.00 86 LEU A CA 1
ATOM 653 C C . LEU A 1 86 ? 1.193 -8.489 -1.443 1.00 96.00 86 LEU A C 1
ATOM 655 O O . LEU A 1 86 ? 2.360 -8.686 -1.119 1.00 96.00 86 LEU A O 1
ATOM 659 N N . ASP A 1 87 ? 0.191 -9.272 -1.054 1.00 95.75 87 ASP A N 1
ATOM 660 C CA . ASP A 1 87 ? 0.316 -10.412 -0.151 1.00 95.75 87 ASP A CA 1
ATOM 661 C C . ASP A 1 87 ? 0.715 -10.037 1.287 1.00 95.75 87 ASP A C 1
ATOM 663 O O . ASP A 1 87 ? 1.340 -10.824 1.992 1.00 95.75 87 ASP A O 1
ATOM 667 N N . VAL A 1 88 ? 0.351 -8.830 1.728 1.00 97.88 88 VAL A N 1
ATOM 668 C CA . VAL A 1 88 ? 0.512 -8.403 3.123 1.00 97.88 88 VAL A CA 1
ATOM 669 C C . VAL A 1 88 ? -0.687 -8.880 3.930 1.00 97.88 88 VAL A C 1
ATOM 671 O O . VAL A 1 88 ? -1.824 -8.700 3.500 1.00 97.88 88 VAL A O 1
ATOM 674 N N . SER A 1 89 ? -0.446 -9.499 5.078 1.00 97.69 89 SER A N 1
ATOM 675 C CA . SER A 1 89 ? -1.489 -9.989 5.982 1.00 97.69 89 SER A CA 1
ATOM 676 C C . SER A 1 89 ? -1.927 -8.916 6.978 1.00 97.69 89 SER A C 1
ATOM 678 O O . SER A 1 89 ? -1.277 -7.881 7.132 1.00 97.69 89 SER A O 1
ATOM 680 N N . HIS A 1 90 ? -3.040 -9.161 7.676 1.00 97.88 90 HIS A N 1
ATOM 681 C CA . HIS A 1 90 ? -3.422 -8.299 8.790 1.00 97.88 90 HIS A CA 1
ATOM 682 C C . HIS A 1 90 ? -2.373 -8.314 9.905 1.00 97.88 90 HIS A C 1
ATOM 684 O O . HIS A 1 90 ? -1.730 -9.333 10.170 1.00 97.88 90 HIS A O 1
ATOM 690 N N . ASP A 1 91 ? -2.246 -7.181 10.587 1.00 98.00 91 ASP A N 1
ATOM 691 C CA . ASP A 1 91 ? -1.368 -7.032 11.735 1.00 98.00 91 ASP A CA 1
ATOM 692 C C . ASP A 1 91 ? -1.849 -7.892 12.913 1.00 98.00 91 ASP A C 1
ATOM 694 O O . ASP A 1 91 ? -3.019 -7.889 13.292 1.00 98.00 91 ASP A O 1
ATOM 698 N N . THR A 1 92 ? -0.918 -8.625 13.521 1.00 96.44 92 THR A N 1
ATOM 699 C CA . THR A 1 92 ? -1.157 -9.476 14.696 1.00 96.44 92 THR A CA 1
ATOM 700 C C . THR A 1 92 ? -0.509 -8.879 15.950 1.00 96.44 92 THR A C 1
ATOM 702 O O . THR A 1 92 ? 0.345 -7.995 15.833 1.00 96.44 92 THR A O 1
ATOM 705 N N . PRO A 1 93 ? -0.822 -9.370 17.168 1.00 95.81 93 PRO A N 1
ATOM 706 C CA . PRO A 1 93 ? -0.133 -8.927 18.380 1.00 95.81 93 PRO A CA 1
ATOM 707 C C . PRO A 1 93 ? 1.398 -8.982 18.237 1.00 95.81 93 PRO A C 1
ATOM 709 O O . PRO A 1 93 ? 1.962 -10.022 17.903 1.00 95.81 93 PRO A O 1
ATOM 712 N N . GLY A 1 94 ? 2.066 -7.849 18.481 1.00 94.69 94 GLY A N 1
ATOM 713 C CA . GLY A 1 94 ? 3.512 -7.672 18.277 1.00 94.69 94 GLY A CA 1
ATOM 714 C C . GLY A 1 94 ? 3.886 -6.849 17.037 1.00 94.69 94 GLY A C 1
ATOM 715 O O . GLY A 1 94 ? 5.018 -6.370 16.949 1.00 94.69 94 GLY A O 1
ATOM 716 N N . CYS A 1 95 ? 2.942 -6.620 16.121 1.00 97.50 95 CYS A N 1
ATOM 717 C CA . CYS A 1 95 ? 3.103 -5.666 15.029 1.00 97.50 95 CYS A CA 1
ATOM 718 C C . CYS A 1 95 ? 2.877 -4.238 15.541 1.00 97.50 95 CYS A C 1
ATOM 720 O O . CYS A 1 95 ? 1.892 -3.954 16.219 1.00 97.50 95 CYS A O 1
ATOM 722 N N . VAL A 1 96 ? 3.818 -3.339 15.251 1.00 97.00 96 VAL A N 1
ATOM 723 C CA . VAL A 1 96 ? 3.833 -1.959 15.753 1.00 97.00 96 VAL A CA 1
ATOM 724 C C . VAL A 1 96 ? 4.169 -0.976 14.638 1.00 97.00 96 VAL A C 1
ATOM 726 O O . VAL A 1 96 ? 4.955 -1.276 13.737 1.00 97.00 96 VAL A O 1
ATOM 729 N N . CYS A 1 97 ? 3.602 0.224 14.721 1.00 96.44 97 CYS A N 1
ATOM 730 C CA . CYS A 1 97 ? 3.876 1.341 13.822 1.00 96.44 97 CYS A CA 1
ATOM 731 C C . CYS A 1 97 ? 4.123 2.630 14.612 1.00 96.44 97 CYS A C 1
ATOM 733 O O . CYS A 1 97 ? 3.795 2.760 15.793 1.00 96.44 97 CYS A O 1
ATOM 735 N N . PHE A 1 98 ? 4.756 3.600 13.959 1.00 93.19 98 PHE A N 1
ATOM 736 C CA . PHE A 1 98 ? 5.189 4.830 14.608 1.00 93.19 98 PHE A CA 1
ATOM 737 C C . PHE A 1 98 ? 4.003 5.715 15.022 1.00 93.19 98 PHE A C 1
ATOM 739 O O . PHE A 1 98 ? 3.180 6.090 14.192 1.00 93.19 98 PHE A O 1
ATOM 746 N N . ARG A 1 99 ? 3.956 6.102 16.307 1.00 89.62 99 ARG A N 1
ATOM 747 C CA . ARG A 1 99 ? 2.986 7.061 16.884 1.00 89.62 99 ARG A CA 1
ATOM 748 C C . ARG A 1 99 ? 1.500 6.725 16.650 1.00 89.62 99 ARG A C 1
ATOM 750 O O . ARG A 1 99 ? 0.671 7.632 16.689 1.00 89.62 99 ARG A O 1
ATOM 757 N N . ARG A 1 100 ? 1.140 5.456 16.437 1.00 89.25 100 ARG A N 1
ATOM 758 C CA . ARG A 1 100 ? -0.255 4.999 16.296 1.00 89.25 100 ARG A CA 1
ATOM 759 C C . ARG A 1 100 ? -0.493 3.731 17.113 1.00 89.25 100 ARG A C 1
ATOM 761 O O . ARG A 1 100 ? 0.432 2.954 17.322 1.00 89.25 100 ARG A O 1
ATOM 768 N N . SER A 1 101 ? -1.723 3.551 17.594 1.00 89.06 101 SER A N 1
ATOM 769 C CA . SER A 1 101 ? -2.149 2.350 18.330 1.00 89.06 101 SER A CA 1
ATOM 770 C C . SER A 1 101 ? -2.533 1.192 17.409 1.00 89.06 101 SER A C 1
ATOM 772 O O . SER A 1 101 ? -2.444 0.042 17.819 1.00 89.06 101 SER A O 1
ATOM 774 N N . SER A 1 102 ? -2.954 1.507 16.186 1.00 93.81 102 SER A N 1
ATOM 775 C CA . SER A 1 102 ? -3.260 0.564 15.114 1.00 93.81 102 SER A CA 1
ATOM 776 C C . SER A 1 102 ? -2.678 1.078 13.801 1.00 93.81 102 SER A C 1
ATOM 778 O O . SER A 1 102 ? -2.468 2.285 13.615 1.00 93.81 102 SER A O 1
ATOM 780 N N . CYS A 1 103 ? -2.352 0.141 12.920 1.00 97.19 103 CYS A N 1
ATOM 781 C CA . CYS A 1 103 ? -1.568 0.381 11.717 1.00 97.19 103 CYS A CA 1
ATOM 782 C C . CYS A 1 103 ? -2.418 0.138 10.466 1.00 97.19 103 CYS A C 1
ATOM 784 O O . CYS A 1 103 ? -3.577 -0.259 10.549 1.00 97.19 103 CYS A O 1
ATOM 786 N N . LEU A 1 104 ? -1.853 0.404 9.286 1.00 97.50 104 LEU A N 1
ATOM 787 C CA . LEU A 1 104 ? -2.587 0.318 8.024 1.00 97.50 104 LEU A CA 1
ATOM 788 C C . LEU A 1 104 ? -3.245 -1.048 7.800 1.00 97.50 104 LEU A C 1
ATOM 790 O O . LEU A 1 104 ? -4.341 -1.085 7.252 1.00 97.50 104 LEU A O 1
ATOM 794 N N . MET A 1 105 ? -2.606 -2.138 8.230 1.00 97.81 105 MET A N 1
ATOM 795 C CA . MET A 1 105 ? -3.091 -3.506 8.040 1.00 97.81 105 MET A CA 1
ATOM 796 C C . MET A 1 105 ? -3.849 -4.050 9.260 1.00 97.81 105 MET A C 1
ATOM 798 O O . MET A 1 105 ? -3.987 -5.260 9.397 1.00 97.81 105 MET A O 1
ATOM 802 N N . ASP A 1 106 ? -4.371 -3.189 10.135 1.00 96.88 106 ASP A N 1
ATOM 803 C CA . ASP A 1 106 ? -5.299 -3.610 11.193 1.00 96.88 106 ASP A CA 1
ATOM 804 C C . ASP A 1 106 ? -6.513 -4.353 10.600 1.00 96.88 106 ASP A C 1
ATOM 806 O O . ASP A 1 106 ? -6.997 -3.981 9.531 1.00 96.88 106 ASP A O 1
ATOM 810 N N . GLU A 1 107 ? -7.008 -5.395 11.276 1.00 94.56 107 GLU A N 1
ATOM 811 C CA . GLU A 1 107 ? -8.159 -6.192 10.813 1.00 94.56 107 GLU A CA 1
ATOM 812 C C . GLU A 1 107 ? -9.430 -5.341 10.642 1.00 94.56 107 GLU A C 1
ATOM 814 O O . GLU A 1 107 ? -10.264 -5.624 9.776 1.00 94.56 107 GLU A O 1
ATOM 819 N N . PHE A 1 108 ? -9.554 -4.269 11.427 1.00 92.88 108 PHE A N 1
ATOM 820 C CA . PHE A 1 108 ? -10.647 -3.309 11.356 1.00 92.88 108 PHE A CA 1
ATOM 821 C C . PHE A 1 108 ? -10.089 -1.928 10.993 1.00 92.88 108 PHE A C 1
ATOM 823 O O . PHE A 1 108 ? -10.021 -1.036 11.847 1.00 92.88 108 PHE A O 1
ATOM 830 N N . PRO A 1 109 ? -9.685 -1.717 9.725 1.00 89.25 109 PRO A N 1
ATOM 831 C CA . PRO A 1 109 ? -9.001 -0.495 9.350 1.00 89.25 109 PRO A CA 1
ATOM 832 C C . PRO A 1 109 ? -9.916 0.714 9.531 1.00 89.25 109 PRO A C 1
ATOM 834 O O . PRO A 1 109 ? -11.119 0.677 9.268 1.00 89.25 109 PRO A O 1
ATOM 837 N N . THR A 1 110 ? -9.322 1.817 9.971 1.00 90.44 110 THR A N 1
ATOM 838 C CA . THR A 1 110 ? -9.972 3.127 10.033 1.00 90.44 110 THR A CA 1
ATOM 839 C C . THR A 1 110 ? -9.139 4.133 9.243 1.00 90.44 110 THR A C 1
ATOM 841 O O . THR A 1 110 ? -8.779 3.867 8.100 1.00 90.44 110 THR A O 1
ATOM 844 N N . LEU A 1 111 ? -8.825 5.296 9.812 1.00 92.75 111 LEU A N 1
ATOM 845 C CA . LEU A 1 111 ? -7.936 6.261 9.185 1.00 92.75 111 LEU A CA 1
ATOM 846 C C . LEU A 1 111 ? -6.488 5.986 9.613 1.00 92.75 111 LEU A C 1
ATOM 848 O O . LEU A 1 111 ? -6.020 6.491 10.636 1.00 92.75 111 LEU A O 1
ATOM 852 N N . HIS A 1 112 ? -5.779 5.194 8.811 1.00 92.94 112 HIS A N 1
ATOM 853 C CA . HIS A 1 112 ? -4.369 4.857 9.015 1.00 92.94 112 HIS A CA 1
ATOM 854 C C . HIS A 1 112 ? -3.501 5.303 7.834 1.00 92.94 112 HIS A C 1
ATOM 856 O O . HIS A 1 112 ? -3.895 5.201 6.673 1.00 92.94 112 HIS A O 1
ATOM 862 N N . ASP A 1 113 ? -2.298 5.774 8.148 1.00 92.00 113 ASP A N 1
ATOM 863 C CA . ASP A 1 113 ? -1.292 6.309 7.217 1.00 92.00 113 ASP A CA 1
ATOM 864 C C . ASP A 1 113 ? 0.110 5.711 7.457 1.00 92.00 113 ASP A C 1
ATOM 866 O O . ASP A 1 113 ? 1.077 6.112 6.815 1.00 92.00 113 ASP A O 1
ATOM 870 N N . MET A 1 114 ? 0.231 4.747 8.375 1.00 95.75 114 MET A N 1
ATOM 871 C CA . MET A 1 114 ? 1.490 4.106 8.756 1.00 95.75 114 MET A CA 1
ATOM 872 C C . MET A 1 114 ? 1.359 2.586 8.678 1.00 95.75 114 MET A C 1
ATOM 874 O O . MET A 1 114 ? 0.476 2.001 9.305 1.00 95.75 114 MET A O 1
ATOM 878 N N . ILE A 1 115 ? 2.267 1.944 7.944 1.00 96.94 115 ILE A N 1
ATOM 879 C CA . ILE A 1 115 ? 2.415 0.483 7.939 1.00 96.94 115 ILE A CA 1
ATOM 880 C C . ILE A 1 115 ? 3.170 0.011 9.186 1.00 96.94 115 ILE A C 1
ATOM 882 O O . ILE A 1 115 ? 3.985 0.750 9.746 1.00 96.94 115 ILE A O 1
ATOM 886 N N . SER A 1 116 ? 2.912 -1.220 9.622 1.00 98.06 116 SER A N 1
ATOM 887 C CA . SER A 1 116 ? 3.636 -1.832 10.737 1.00 98.06 116 SER A CA 1
ATOM 888 C C . SER A 1 116 ? 5.017 -2.352 10.318 1.00 98.06 116 SER A C 1
ATOM 890 O O . SER A 1 116 ? 5.324 -2.521 9.134 1.00 98.06 116 SER A O 1
ATOM 892 N N . ASN A 1 117 ? 5.851 -2.674 11.305 1.00 97.75 117 ASN A N 1
ATOM 893 C CA . ASN A 1 117 ? 7.089 -3.430 11.102 1.00 97.75 117 ASN A CA 1
ATOM 894 C C . ASN A 1 117 ? 6.857 -4.804 10.434 1.00 97.75 117 ASN A C 1
ATOM 896 O O . ASN A 1 117 ? 7.674 -5.222 9.613 1.00 97.75 117 ASN A O 1
ATOM 900 N N . CYS A 1 118 ? 5.755 -5.491 10.752 1.00 98.06 118 CYS A N 1
ATOM 901 C CA . CYS A 1 118 ? 5.378 -6.767 10.138 1.00 98.06 118 CYS A CA 1
ATOM 902 C C . CYS A 1 118 ? 5.054 -6.589 8.653 1.00 98.06 118 CYS A C 1
ATOM 904 O O . CYS A 1 118 ? 5.671 -7.231 7.802 1.00 98.06 118 CYS A O 1
ATOM 906 N N . SER A 1 119 ? 4.169 -5.633 8.350 1.00 98.12 119 SER A N 1
ATOM 907 C CA . SER A 1 119 ? 3.793 -5.266 6.984 1.00 98.12 119 SER A CA 1
ATOM 908 C C . SER A 1 119 ? 5.017 -4.871 6.155 1.00 98.12 119 SER A C 1
ATOM 910 O O . SER A 1 119 ? 5.157 -5.279 5.004 1.00 98.12 119 SER A O 1
ATOM 912 N N . HIS A 1 120 ? 5.951 -4.115 6.744 1.00 97.31 120 HIS A N 1
ATOM 913 C CA . HIS A 1 120 ? 7.196 -3.733 6.079 1.00 97.31 120 HIS A CA 1
ATOM 914 C C . HIS A 1 120 ? 8.052 -4.953 5.703 1.00 97.31 120 HIS A C 1
ATOM 916 O O . HIS A 1 120 ? 8.597 -5.006 4.602 1.00 97.31 120 HIS A O 1
ATOM 922 N N . ASN A 1 121 ? 8.171 -5.943 6.591 1.00 97.31 121 ASN A N 1
ATOM 923 C CA . ASN A 1 121 ? 8.921 -7.167 6.313 1.00 97.31 121 ASN A CA 1
ATOM 924 C C . ASN A 1 121 ? 8.282 -7.994 5.183 1.00 97.31 121 ASN A C 1
ATOM 926 O O . ASN A 1 121 ? 8.988 -8.471 4.295 1.00 97.31 121 ASN A O 1
ATOM 930 N N . GLU A 1 122 ? 6.956 -8.135 5.179 1.00 97.44 122 GLU A N 1
ATOM 931 C CA . GLU A 1 122 ? 6.229 -8.851 4.122 1.00 97.44 122 GLU A CA 1
ATOM 932 C C . GLU A 1 122 ? 6.351 -8.144 2.770 1.00 97.44 122 GLU A C 1
ATOM 934 O O . GLU A 1 122 ? 6.744 -8.769 1.781 1.00 97.44 122 GLU A O 1
ATOM 939 N N . LEU A 1 123 ? 6.144 -6.823 2.742 1.00 96.06 123 LEU A N 1
ATOM 940 C CA . LEU A 1 123 ? 6.353 -6.006 1.547 1.00 96.06 123 LEU A CA 1
ATOM 941 C C . LEU A 1 123 ? 7.780 -6.127 1.023 1.00 96.06 123 LEU A C 1
ATOM 943 O O . LEU A 1 123 ? 7.967 -6.322 -0.174 1.00 96.06 123 LEU A O 1
ATOM 947 N N . HIS A 1 124 ? 8.783 -6.053 1.902 1.00 95.56 124 HIS A N 1
ATOM 948 C CA . HIS A 1 124 ? 10.183 -6.205 1.519 1.00 95.56 124 HIS A CA 1
ATOM 949 C C . HIS A 1 124 ? 10.417 -7.553 0.822 1.00 95.56 124 HIS A C 1
ATOM 951 O O . HIS A 1 124 ? 10.971 -7.603 -0.275 1.00 95.56 124 HIS A O 1
ATOM 957 N N . ARG A 1 125 ? 9.920 -8.657 1.389 1.00 94.00 125 ARG A N 1
ATOM 958 C CA . ARG A 1 125 ? 10.030 -9.978 0.747 1.00 94.00 125 ARG A CA 1
ATOM 959 C C . ARG A 1 125 ? 9.291 -10.028 -0.588 1.00 94.00 125 ARG A C 1
ATOM 961 O O . ARG A 1 125 ? 9.817 -10.610 -1.533 1.00 94.00 125 ARG A O 1
ATOM 968 N N . ARG A 1 126 ? 8.116 -9.397 -0.690 1.00 92.62 126 ARG A N 1
ATOM 969 C CA . ARG A 1 126 ? 7.330 -9.365 -1.928 1.00 92.62 126 ARG A CA 1
ATOM 970 C C . ARG A 1 126 ? 8.044 -8.620 -3.052 1.00 92.62 126 ARG A C 1
ATOM 972 O O . ARG A 1 126 ? 8.128 -9.148 -4.155 1.00 92.62 126 ARG A O 1
ATOM 979 N N . ILE A 1 127 ? 8.546 -7.414 -2.790 1.00 90.62 127 ILE A N 1
ATOM 980 C CA . ILE A 1 127 ? 9.153 -6.556 -3.822 1.00 90.62 127 ILE A CA 1
ATOM 981 C C . ILE A 1 127 ? 10.546 -7.029 -4.246 1.00 90.62 127 ILE A C 1
ATOM 983 O O . ILE A 1 127 ? 10.967 -6.753 -5.366 1.00 90.62 127 ILE A O 1
ATOM 987 N N . HIS A 1 128 ? 11.261 -7.730 -3.361 1.00 90.81 128 HIS A N 1
ATOM 988 C CA . HIS A 1 128 ? 12.549 -8.348 -3.680 1.00 90.81 128 HIS A CA 1
ATOM 989 C C . HIS A 1 128 ? 12.408 -9.768 -4.244 1.00 90.81 128 HIS A C 1
ATOM 991 O O . HIS A 1 128 ? 13.395 -10.350 -4.697 1.00 90.81 128 HIS A O 1
ATOM 997 N N . GLY A 1 129 ? 11.195 -10.324 -4.246 1.00 86.94 129 GLY A N 1
ATOM 998 C CA . GLY A 1 129 ? 10.868 -11.527 -4.995 1.00 86.94 129 GLY A CA 1
ATOM 999 C C . GLY A 1 129 ? 10.888 -11.258 -6.499 1.00 86.94 129 GLY A C 1
ATOM 1000 O O . GLY A 1 129 ? 10.508 -10.183 -6.962 1.00 86.94 129 GLY A O 1
ATOM 1001 N N . TRP A 1 130 ? 11.330 -12.242 -7.281 1.00 83.44 130 TRP A N 1
ATOM 1002 C CA . TRP A 1 130 ? 11.262 -12.141 -8.736 1.00 83.44 130 TRP A CA 1
ATOM 1003 C C . TRP A 1 130 ? 9.814 -12.328 -9.208 1.00 83.44 130 TRP A C 1
ATOM 1005 O O . TRP A 1 130 ? 9.213 -13.368 -8.939 1.00 83.44 130 TRP A O 1
ATOM 1015 N N . ASP A 1 131 ? 9.273 -11.343 -9.929 1.00 85.75 131 ASP A N 1
ATOM 1016 C CA . ASP A 1 131 ? 7.950 -11.412 -10.552 1.00 85.75 131 ASP A CA 1
ATOM 1017 C C . ASP A 1 131 ? 7.992 -10.800 -11.967 1.00 85.75 131 ASP A C 1
ATOM 1019 O O . ASP A 1 131 ? 8.361 -9.633 -12.129 1.00 85.75 131 ASP A O 1
ATOM 1023 N N . PRO A 1 132 ? 7.592 -11.538 -13.018 1.00 83.75 132 PRO A N 1
ATOM 1024 C CA . PRO A 1 132 ? 7.718 -11.075 -14.399 1.00 83.75 132 PRO A CA 1
ATOM 1025 C C . PRO A 1 132 ? 6.830 -9.868 -14.730 1.00 83.75 132 PRO A C 1
ATOM 1027 O O . PRO A 1 132 ? 7.005 -9.268 -15.783 1.00 83.75 132 PRO A O 1
ATOM 1030 N N . CYS A 1 133 ? 5.868 -9.502 -13.886 1.00 87.31 133 CYS A N 1
ATOM 1031 C CA . CYS A 1 133 ? 4.951 -8.396 -14.125 1.00 87.31 133 CYS A CA 1
ATOM 1032 C C . CYS A 1 133 ? 5.332 -7.130 -13.335 1.00 87.31 133 CYS A C 1
ATOM 1034 O O . CYS A 1 133 ? 5.219 -6.026 -13.881 1.00 87.31 133 CYS A O 1
ATOM 1036 N N . LEU A 1 134 ? 5.809 -7.261 -12.096 1.00 87.75 134 LEU A N 1
ATOM 1037 C CA . LEU A 1 134 ? 6.315 -6.166 -11.263 1.00 87.75 134 LEU A CA 1
ATOM 1038 C C . LEU A 1 134 ? 7.756 -5.783 -11.609 1.00 87.75 134 LEU A C 1
ATOM 1040 O O . LEU A 1 134 ? 8.112 -4.615 -11.480 1.00 87.75 134 LEU A O 1
ATOM 1044 N N . SER A 1 135 ? 8.571 -6.723 -12.097 1.00 86.94 135 SER A N 1
ATOM 1045 C CA . SER A 1 135 ? 9.955 -6.445 -12.506 1.00 86.94 135 SER A CA 1
ATOM 1046 C C . SER A 1 135 ? 10.077 -5.841 -13.911 1.00 86.94 135 SER A C 1
ATOM 1048 O O . SER A 1 135 ? 11.168 -5.427 -14.301 1.00 86.94 135 SER A O 1
ATOM 1050 N N . VAL A 1 136 ? 8.991 -5.776 -14.692 1.00 83.12 136 VAL A N 1
ATOM 1051 C CA . VAL A 1 136 ? 9.011 -5.139 -16.018 1.00 83.12 136 VAL A CA 1
ATOM 1052 C C . VAL A 1 136 ? 8.985 -3.618 -15.858 1.00 83.12 136 VAL A C 1
ATOM 1054 O O . VAL A 1 136 ? 8.018 -3.091 -15.301 1.00 83.12 136 VAL A O 1
ATOM 1057 N N . PRO A 1 137 ? 9.979 -2.889 -16.403 1.00 77.44 137 PRO A N 1
ATOM 1058 C CA . PRO A 1 137 ? 9.934 -1.437 -16.457 1.00 77.44 137 PRO A CA 1
ATOM 1059 C C . PRO A 1 137 ? 8.713 -1.014 -17.267 1.00 77.44 137 PRO A C 1
ATOM 1061 O O . PRO A 1 137 ? 8.616 -1.285 -18.467 1.00 77.44 137 PRO A O 1
ATOM 1064 N N . ARG A 1 138 ? 7.753 -0.364 -16.613 1.00 72.94 138 ARG A N 1
ATOM 1065 C CA . ARG A 1 138 ? 6.618 0.237 -17.307 1.00 72.94 138 ARG A CA 1
ATOM 1066 C C . ARG A 1 138 ? 6.956 1.690 -17.581 1.00 72.94 138 ARG A C 1
ATOM 1068 O O . ARG A 1 138 ? 7.437 2.365 -16.667 1.00 72.94 138 ARG A O 1
ATOM 1075 N N . PRO A 1 139 ? 6.705 2.193 -18.801 1.00 66.62 139 PRO A N 1
ATOM 1076 C CA . PRO A 1 139 ? 6.716 3.627 -18.996 1.00 66.62 139 PRO A CA 1
ATOM 1077 C C . PRO A 1 139 ? 5.721 4.200 -17.992 1.00 66.62 139 PRO A C 1
ATOM 1079 O O . PRO A 1 139 ? 4.574 3.750 -17.917 1.00 66.62 139 PRO A O 1
ATOM 1082 N N . THR A 1 140 ? 6.164 5.157 -17.179 1.00 58.62 140 THR A N 1
ATOM 1083 C CA . THR A 1 140 ? 5.204 5.991 -16.475 1.00 58.62 140 THR A CA 1
ATOM 1084 C C . THR A 1 140 ? 4.378 6.620 -17.580 1.00 58.62 140 THR A C 1
ATOM 1086 O O . THR A 1 140 ? 4.901 7.376 -18.401 1.00 58.62 140 THR A O 1
ATOM 1089 N N . HIS A 1 141 ? 3.104 6.237 -17.676 1.00 56.91 141 HIS A N 1
ATOM 1090 C CA . HIS A 1 141 ? 2.151 6.986 -18.471 1.00 56.91 141 HIS A CA 1
ATOM 1091 C C . HIS A 1 141 ? 2.011 8.324 -17.750 1.00 56.91 141 HIS A C 1
ATOM 1093 O O . HIS A 1 141 ? 1.075 8.545 -16.990 1.00 56.91 141 HIS A O 1
ATOM 1099 N N . LYS A 1 142 ? 2.993 9.207 -17.960 1.00 49.41 142 LYS A N 1
ATOM 1100 C CA . LYS A 1 142 ? 2.845 10.641 -17.816 1.00 49.41 142 LYS A CA 1
ATOM 1101 C C . LYS A 1 142 ? 1.827 11.042 -18.875 1.00 49.41 142 LYS A C 1
ATOM 1103 O O . LYS A 1 142 ? 2.154 11.617 -19.901 1.00 49.41 142 LYS A O 1
ATOM 1108 N N . GLN A 1 143 ? 0.564 10.694 -18.654 1.00 50.75 143 GLN A N 1
ATOM 1109 C CA . GLN A 1 143 ? -0.416 11.730 -18.875 1.00 50.75 143 GLN A CA 1
ATOM 1110 C C . GLN A 1 143 ? 0.060 12.846 -17.956 1.00 50.75 143 GLN A C 1
ATOM 1112 O O . GLN A 1 143 ? 0.266 12.598 -16.768 1.00 50.75 143 GLN A O 1
ATOM 1117 N N . ASP A 1 144 ? 0.376 13.999 -18.536 1.00 52.28 144 ASP A N 1
ATOM 1118 C CA . ASP A 1 144 ? 0.690 15.248 -17.847 1.00 52.28 144 ASP A CA 1
ATOM 1119 C C . ASP A 1 144 ? -0.529 15.693 -17.016 1.00 52.28 144 ASP A C 1
ATOM 1121 O O . ASP A 1 144 ? -1.100 16.762 -17.201 1.00 52.28 144 ASP A O 1
ATOM 1125 N N . TYR A 1 145 ? -0.986 14.830 -16.114 1.00 52.22 145 TYR A N 1
ATOM 1126 C CA . TYR A 1 145 ? -1.974 15.117 -15.103 1.00 52.22 145 TYR A CA 1
ATOM 1127 C C . TYR A 1 145 ? -1.227 15.797 -13.962 1.00 52.22 145 TYR A C 1
ATOM 1129 O O . TYR A 1 145 ? -0.999 15.237 -12.889 1.00 52.22 145 TYR A O 1
ATOM 1137 N N . HIS A 1 146 ? -0.758 17.005 -14.261 1.00 60.00 146 HIS A N 1
ATOM 1138 C CA . HIS A 1 146 ? -0.221 17.922 -13.274 1.00 60.00 146 HIS A CA 1
ATOM 1139 C C . HIS A 1 146 ? -1.428 18.543 -12.591 1.00 60.00 146 HIS A C 1
ATOM 1141 O O . HIS A 1 146 ? -2.152 19.335 -13.189 1.00 60.00 146 HIS A O 1
ATOM 1147 N N . ILE A 1 147 ? -1.699 18.113 -11.359 1.00 65.12 147 ILE A N 1
ATOM 1148 C CA . ILE A 1 147 ? -2.537 18.904 -10.463 1.00 65.12 147 ILE A CA 1
ATOM 1149 C C . ILE A 1 147 ? -1.615 20.018 -9.968 1.00 65.12 147 ILE A C 1
ATOM 1151 O O . ILE A 1 147 ? -0.637 19.681 -9.294 1.00 65.12 147 ILE A O 1
ATOM 1155 N N . PRO A 1 148 ? -1.896 21.292 -10.282 1.00 70.50 148 PRO A N 1
ATOM 1156 C CA . PRO A 1 148 ? -1.101 22.399 -9.775 1.00 70.50 148 PRO A CA 1
ATOM 1157 C C . PRO A 1 148 ? -1.101 22.356 -8.244 1.00 70.50 148 PRO A C 1
ATOM 1159 O O . PRO A 1 148 ? -2.156 22.177 -7.622 1.00 70.50 148 PRO A O 1
ATOM 1162 N N . ARG A 1 149 ? 0.083 22.410 -7.636 1.00 76.62 149 ARG A N 1
ATOM 1163 C CA . ARG A 1 149 ? 0.275 22.241 -6.192 1.00 76.62 149 ARG A CA 1
ATOM 1164 C C . ARG A 1 149 ? 1.445 23.089 -5.736 1.00 76.62 149 ARG A C 1
ATOM 1166 O O . ARG A 1 149 ? 2.556 22.841 -6.186 1.00 76.62 149 ARG A O 1
ATOM 1173 N N . CYS A 1 150 ? 1.187 23.934 -4.752 1.00 74.94 150 CYS A N 1
ATOM 1174 C CA . CYS A 1 150 ? 2.225 24.716 -4.111 1.00 74.94 150 CYS A CA 1
ATOM 1175 C C . CYS A 1 150 ? 3.094 23.844 -3.198 1.00 74.94 150 CYS A C 1
ATOM 1177 O O . CYS A 1 150 ? 2.585 23.003 -2.449 1.00 74.94 150 CYS A O 1
ATOM 1179 N N . GLY A 1 151 ? 4.404 24.056 -3.250 1.00 77.00 151 GLY A N 1
ATOM 1180 C CA . GLY A 1 151 ? 5.396 23.351 -2.445 1.00 77.00 151 GLY A CA 1
ATOM 1181 C C . GLY A 1 151 ? 5.961 22.092 -3.106 1.00 77.00 151 GLY A C 1
ATOM 1182 O O . GLY A 1 151 ? 6.602 21.274 -2.440 1.00 77.00 151 GLY A O 1
ATOM 1183 N N . ASN A 1 152 ? 5.744 21.907 -4.412 1.00 80.19 152 ASN A N 1
ATOM 1184 C CA . ASN A 1 152 ? 6.291 20.800 -5.197 1.00 80.19 152 ASN A CA 1
ATOM 1185 C C . ASN A 1 152 ? 7.583 21.182 -5.964 1.00 80.19 152 ASN A C 1
ATOM 1187 O O . ASN A 1 152 ? 8.124 20.345 -6.698 1.00 80.19 152 ASN A O 1
ATOM 1191 N N . LYS A 1 153 ? 8.094 22.409 -5.762 1.00 82.12 153 LYS A N 1
ATOM 1192 C CA . LYS A 1 153 ? 9.269 23.007 -6.428 1.00 82.12 153 LYS A CA 1
ATOM 1193 C C . LYS A 1 153 ? 9.078 23.249 -7.929 1.00 82.12 153 LYS A C 1
ATOM 1195 O O . LYS A 1 153 ? 10.055 23.257 -8.685 1.00 82.12 153 LYS A O 1
ATOM 1200 N N . ARG A 1 154 ? 7.836 23.413 -8.388 1.00 80.31 154 ARG A N 1
ATOM 1201 C CA . ARG A 1 154 ? 7.498 23.782 -9.767 1.00 80.31 154 ARG A CA 1
ATOM 1202 C C . ARG A 1 154 ? 6.573 24.980 -9.739 1.00 80.31 154 ARG A C 1
ATOM 1204 O O . ARG A 1 154 ? 5.520 24.929 -9.137 1.00 80.31 154 ARG A O 1
ATOM 1211 N N . VAL A 1 155 ? 6.963 26.028 -10.453 1.00 82.69 155 VAL A N 1
ATOM 1212 C CA . VAL A 1 155 ? 6.149 27.238 -10.549 1.00 82.69 155 VAL A CA 1
ATOM 1213 C C . VAL A 1 155 ? 4.961 26.974 -11.467 1.00 82.69 155 VAL A C 1
ATOM 1215 O O . VAL A 1 155 ? 5.134 26.802 -12.678 1.00 82.69 155 VAL A O 1
ATOM 1218 N N . GLU A 1 156 ? 3.766 26.935 -10.887 1.00 82.44 156 GLU A N 1
ATOM 1219 C CA . GLU A 1 156 ? 2.506 26.820 -11.619 1.00 82.44 156 GLU A CA 1
ATOM 1220 C C . GLU A 1 156 ? 1.991 28.197 -12.078 1.00 82.44 156 GLU A C 1
ATOM 1222 O O . GLU A 1 156 ? 2.440 29.239 -11.612 1.00 82.44 156 GLU A O 1
ATOM 1227 N N . ALA A 1 157 ? 1.020 28.240 -12.998 1.00 79.50 157 ALA A N 1
ATOM 1228 C CA . ALA A 1 157 ? 0.563 29.499 -13.612 1.00 79.50 157 ALA A CA 1
ATOM 1229 C C . ALA A 1 157 ? 0.004 30.544 -12.619 1.00 79.50 157 ALA A C 1
ATOM 1231 O O . ALA A 1 157 ? -0.047 31.732 -12.936 1.00 79.50 157 ALA A O 1
ATOM 1232 N N . SER A 1 158 ? -0.443 30.106 -11.440 1.00 75.44 158 SER A N 1
ATOM 1233 C CA . SER A 1 158 ? -0.923 30.960 -10.349 1.00 75.44 158 SER A CA 1
ATOM 1234 C C . SER A 1 158 ? 0.165 31.356 -9.349 1.00 75.44 158 SER A C 1
ATOM 1236 O O . SER A 1 158 ? -0.105 32.161 -8.466 1.00 75.44 158 SER A O 1
ATOM 1238 N N . GLU A 1 159 ? 1.367 30.794 -9.443 1.00 77.62 159 GLU A N 1
ATOM 1239 C CA . GLU A 1 159 ? 2.447 30.978 -8.475 1.00 77.62 159 GLU A CA 1
ATOM 1240 C C . GLU A 1 159 ? 3.539 31.876 -9.061 1.00 77.62 159 GLU A C 1
ATOM 1242 O O . GLU A 1 159 ? 3.875 31.809 -10.242 1.00 77.62 159 GLU A O 1
ATOM 1247 N N . LYS A 1 160 ? 4.127 32.734 -8.225 1.00 79.81 160 LYS A N 1
ATOM 1248 C CA . LYS A 1 160 ? 5.294 33.544 -8.610 1.00 79.81 160 LYS A CA 1
ATOM 1249 C C . LYS A 1 160 ? 6.601 32.776 -8.398 1.00 79.81 160 LYS A C 1
ATOM 1251 O O . LYS A 1 160 ? 7.569 32.993 -9.126 1.00 79.81 160 LYS A O 1
ATOM 1256 N N . CYS A 1 161 ? 6.626 31.897 -7.396 1.00 81.12 161 CYS A N 1
ATOM 1257 C CA . CYS A 1 161 ? 7.741 31.021 -7.061 1.00 81.12 161 CYS A CA 1
ATOM 1258 C C . CYS A 1 161 ? 7.260 29.829 -6.216 1.00 81.12 161 CYS A C 1
ATOM 1260 O O . CYS A 1 161 ? 6.322 29.972 -5.437 1.00 81.12 161 CYS A O 1
ATOM 1262 N N . ASP A 1 162 ? 7.950 28.691 -6.326 1.00 81.62 162 ASP A N 1
ATOM 1263 C CA . ASP A 1 162 ? 7.754 27.505 -5.485 1.00 81.62 162 ASP A CA 1
ATOM 1264 C C . ASP A 1 162 ? 9.134 26.956 -5.075 1.00 81.62 162 ASP A C 1
ATOM 1266 O O . ASP A 1 162 ? 9.881 26.424 -5.899 1.00 81.62 162 ASP A O 1
ATOM 1270 N N . CYS A 1 163 ? 9.481 27.116 -3.797 1.00 82.56 163 CYS A N 1
ATOM 1271 C CA . CYS A 1 163 ? 10.730 26.648 -3.185 1.00 82.56 163 CYS A CA 1
ATOM 1272 C C . CYS A 1 163 ? 10.578 25.311 -2.437 1.00 82.56 163 CYS A C 1
ATOM 1274 O O . CYS A 1 163 ? 11.547 24.809 -1.860 1.00 82.56 163 CYS A O 1
ATOM 1276 N N . GLY A 1 164 ? 9.404 24.680 -2.497 1.00 79.06 164 GLY A N 1
ATOM 1277 C CA . GLY A 1 164 ? 9.105 23.419 -1.831 1.00 79.06 164 GLY A CA 1
ATOM 1278 C C . GLY A 1 164 ? 8.378 23.599 -0.504 1.00 79.06 164 GLY A C 1
ATOM 1279 O O . GLY A 1 164 ? 7.534 24.474 -0.345 1.00 79.06 164 GLY A O 1
ATOM 1280 N N . SER A 1 165 ? 8.699 22.748 0.469 1.00 78.69 165 SER A N 1
ATOM 1281 C CA . SER A 1 165 ? 8.117 22.863 1.809 1.00 78.69 165 SER A CA 1
ATOM 1282 C C . SER A 1 165 ? 8.480 24.200 2.467 1.00 78.69 165 SER A C 1
ATOM 1284 O O . SER A 1 165 ? 9.514 24.795 2.159 1.00 78.69 165 SER A O 1
ATOM 1286 N N . VAL A 1 166 ? 7.703 24.622 3.470 1.00 77.50 166 VAL A N 1
ATOM 1287 C CA . VAL A 1 166 ? 8.015 25.813 4.288 1.00 77.50 166 VAL A CA 1
ATOM 1288 C C . VAL A 1 166 ? 9.458 25.770 4.795 1.00 77.50 166 VAL A C 1
ATOM 1290 O O . VAL A 1 166 ? 10.166 26.774 4.766 1.00 77.50 166 VAL A O 1
ATOM 1293 N N . LYS A 1 167 ? 9.927 24.589 5.212 1.00 79.75 167 LYS A N 1
ATOM 1294 C CA . LYS A 1 167 ? 11.299 24.391 5.679 1.00 79.75 167 LYS A CA 1
ATOM 1295 C C . LYS A 1 167 ? 12.329 24.644 4.578 1.00 79.75 167 LYS A C 1
ATOM 1297 O O . LYS A 1 167 ? 13.332 25.295 4.852 1.00 79.75 167 LYS A O 1
ATOM 1302 N N . ASP A 1 168 ? 12.090 24.166 3.362 1.00 79.19 168 ASP A N 1
ATOM 1303 C CA . ASP A 1 168 ? 12.993 24.397 2.229 1.00 79.19 168 ASP A CA 1
ATOM 1304 C C . ASP A 1 168 ? 13.077 25.897 1.903 1.00 79.19 168 ASP A C 1
ATOM 1306 O O . ASP A 1 168 ? 14.169 26.459 1.778 1.00 79.19 168 ASP A O 1
ATOM 1310 N N . CYS A 1 169 ? 11.922 26.564 1.893 1.00 77.69 169 CYS A N 1
ATOM 1311 C CA . CYS A 1 169 ? 11.789 27.988 1.606 1.00 77.69 169 CYS A CA 1
ATOM 1312 C C . CYS A 1 169 ? 12.492 28.906 2.613 1.00 77.69 169 CYS A C 1
ATOM 1314 O O . CYS A 1 169 ? 12.929 29.987 2.238 1.00 77.69 169 CYS A O 1
ATOM 1316 N N . THR A 1 170 ? 12.696 28.487 3.870 1.00 79.12 170 THR A N 1
ATOM 1317 C CA . THR A 1 170 ? 13.454 29.303 4.848 1.00 79.12 170 THR A CA 1
ATOM 1318 C C . THR A 1 170 ? 14.903 29.576 4.435 1.00 79.12 170 THR A C 1
ATOM 1320 O O . THR A 1 170 ? 15.525 30.509 4.944 1.00 79.12 170 THR A O 1
ATOM 1323 N N . THR A 1 171 ? 15.453 28.768 3.525 1.00 80.50 171 THR A N 1
ATOM 1324 C CA . THR A 1 171 ? 16.817 28.928 3.004 1.00 80.50 171 THR A CA 1
ATOM 1325 C C . THR A 1 171 ? 16.869 29.633 1.649 1.00 80.50 171 THR A C 1
ATOM 1327 O O . THR A 1 171 ? 17.952 30.034 1.213 1.00 80.50 171 THR A O 1
ATOM 1330 N N . ASP A 1 172 ? 15.717 29.821 1.001 1.00 76.88 172 ASP A N 1
ATOM 1331 C CA . ASP A 1 172 ? 15.601 30.482 -0.292 1.00 76.88 172 ASP A CA 1
ATOM 1332 C C . ASP A 1 172 ? 15.492 32.002 -0.092 1.00 76.88 172 ASP A C 1
ATOM 1334 O O . ASP A 1 172 ? 14.593 32.509 0.571 1.00 76.88 172 ASP A O 1
ATOM 1338 N N . LYS A 1 173 ? 16.448 32.749 -0.651 1.00 78.25 173 LYS A N 1
ATOM 1339 C CA . LYS A 1 173 ? 16.496 34.218 -0.544 1.00 78.25 173 LYS A CA 1
ATOM 1340 C C . LYS A 1 173 ? 15.630 34.924 -1.590 1.00 78.25 173 LYS A C 1
ATOM 1342 O O . LYS A 1 173 ? 15.500 36.143 -1.535 1.00 78.25 173 LYS A O 1
ATOM 1347 N N . CYS A 1 174 ? 15.121 34.180 -2.568 1.00 78.31 174 CYS A N 1
ATOM 1348 C CA . CYS A 1 174 ? 14.397 34.685 -3.729 1.00 78.31 174 CYS A CA 1
ATOM 1349 C C . CYS A 1 174 ? 12.900 34.365 -3.665 1.00 78.31 174 CYS A C 1
ATOM 1351 O O . CYS A 1 174 ? 12.113 35.048 -4.318 1.00 78.31 174 CYS A O 1
ATOM 1353 N N . CYS A 1 175 ? 12.511 33.345 -2.897 1.00 75.75 175 CYS A N 1
ATOM 1354 C CA . CYS A 1 175 ? 11.120 32.978 -2.677 1.00 75.75 175 CYS A CA 1
ATOM 1355 C C . CYS A 1 175 ? 10.758 33.146 -1.197 1.00 75.75 175 CYS A C 1
ATOM 1357 O O . CYS A 1 175 ? 11.035 32.285 -0.365 1.00 75.75 175 CYS A O 1
ATOM 1359 N N . GLU A 1 176 ? 10.170 34.297 -0.861 1.00 67.56 176 GLU A N 1
ATOM 1360 C CA . GLU A 1 176 ? 9.723 34.586 0.502 1.00 67.56 176 GLU A CA 1
ATOM 1361 C C . GLU A 1 176 ? 8.465 33.786 0.856 1.00 67.56 176 GLU A C 1
ATOM 1363 O O . GLU A 1 176 ? 7.542 33.643 0.053 1.00 67.56 176 GLU A O 1
ATOM 1368 N N . VAL A 1 177 ? 8.398 33.327 2.107 1.00 64.81 177 VAL A N 1
ATOM 1369 C CA . VAL A 1 177 ? 7.270 32.572 2.674 1.00 64.81 177 VAL A CA 1
ATOM 1370 C C . VAL A 1 177 ? 6.085 33.502 2.982 1.00 64.81 177 VAL A C 1
ATOM 1372 O O . VAL A 1 177 ? 5.632 33.627 4.118 1.00 64.81 177 VAL A O 1
ATOM 1375 N N . ASN A 1 178 ? 5.593 34.230 1.981 1.00 61.94 178 ASN A N 1
ATOM 1376 C CA . ASN A 1 178 ? 4.412 35.073 2.115 1.00 61.94 178 ASN A CA 1
ATOM 1377 C C . ASN A 1 178 ? 3.224 34.396 1.426 1.00 61.94 178 ASN A C 1
ATOM 1379 O O . ASN A 1 178 ? 3.127 34.389 0.201 1.00 61.94 178 ASN A O 1
ATOM 1383 N N . PHE A 1 179 ? 2.306 33.839 2.222 1.00 56.19 179 PHE A N 1
ATOM 1384 C CA . PHE A 1 179 ? 1.151 33.049 1.768 1.00 56.19 179 PHE A CA 1
ATOM 1385 C C . PHE A 1 179 ? 0.292 33.730 0.688 1.00 56.19 179 PHE A C 1
ATOM 1387 O O . PHE A 1 179 ? -0.368 33.042 -0.083 1.00 56.19 179 PHE A O 1
ATOM 1394 N N . SER A 1 180 ? 0.309 35.064 0.610 1.00 56.09 180 SER A N 1
ATOM 1395 C CA . SER A 1 180 ? -0.473 35.827 -0.370 1.00 56.09 180 SER A CA 1
ATOM 1396 C C . SER A 1 180 ? 0.135 35.870 -1.783 1.00 56.09 180 SER A C 1
ATOM 1398 O O . SER A 1 180 ? -0.619 35.965 -2.748 1.00 56.09 180 SER A O 1
ATOM 1400 N N . GLU A 1 181 ? 1.461 35.750 -1.925 1.00 54.19 181 GLU A N 1
ATOM 1401 C CA . GLU A 1 181 ? 2.165 35.727 -3.226 1.00 54.19 181 GLU A CA 1
ATOM 1402 C C . GLU A 1 181 ? 2.761 34.352 -3.566 1.00 54.19 181 GLU A C 1
ATOM 1404 O O . GLU A 1 181 ? 2.989 34.046 -4.737 1.00 54.19 181 GLU A O 1
ATOM 1409 N N . HIS A 1 182 ? 3.012 33.534 -2.542 1.00 59.75 182 HIS A N 1
ATOM 1410 C CA . HIS A 1 182 ? 3.612 32.210 -2.658 1.00 59.75 182 HIS A CA 1
ATOM 1411 C C . HIS A 1 182 ? 2.602 31.166 -3.158 1.00 59.75 182 HIS A C 1
ATOM 1413 O O . HIS A 1 182 ? 2.912 30.418 -4.075 1.00 59.75 182 HIS A O 1
ATOM 1419 N N . CYS A 1 183 ? 1.370 31.174 -2.632 1.00 58.72 183 CYS A N 1
ATOM 1420 C CA . CYS A 1 183 ? 0.300 30.268 -3.061 1.00 58.72 183 CYS A CA 1
ATOM 1421 C C . CYS A 1 183 ? -1.067 30.995 -3.059 1.00 58.72 183 CYS A C 1
ATOM 1423 O O . CYS A 1 183 ? -1.870 30.802 -2.141 1.00 58.72 183 CYS A O 1
ATOM 1425 N N . PRO A 1 184 ? -1.381 31.861 -4.038 1.00 54.09 184 PRO A N 1
ATOM 1426 C CA . PRO A 1 184 ? -2.676 32.535 -4.068 1.00 54.09 184 PRO A CA 1
ATOM 1427 C C . PRO A 1 184 ? -3.792 31.542 -4.449 1.00 54.09 184 PRO A C 1
ATOM 1429 O O . PRO A 1 184 ? -4.095 31.337 -5.622 1.00 54.09 184 PRO A O 1
ATOM 1432 N N . GLY A 1 185 ? -4.417 30.905 -3.453 1.00 51.28 185 GLY A N 1
ATOM 1433 C CA . GLY A 1 185 ? -5.597 30.049 -3.634 1.00 51.28 185 GLY A CA 1
ATOM 1434 C C . GLY A 1 185 ? -5.604 28.767 -2.796 1.00 51.28 185 GLY A C 1
ATOM 1435 O O . GLY A 1 185 ? -4.632 28.437 -2.125 1.00 51.28 185 GLY A O 1
ATOM 1436 N N . ASN A 1 186 ? -6.731 28.042 -2.845 1.00 45.94 186 ASN A N 1
ATOM 1437 C CA . ASN A 1 186 ? -6.981 26.761 -2.161 1.00 45.94 186 ASN A CA 1
ATOM 1438 C C . ASN A 1 186 ? -6.117 25.614 -2.732 1.00 45.94 186 ASN A C 1
ATOM 1440 O O . ASN A 1 186 ? -6.640 24.661 -3.312 1.00 45.94 186 ASN A O 1
ATOM 1444 N N . PHE A 1 187 ? -4.797 25.704 -2.601 1.00 52.81 187 PHE A N 1
ATOM 1445 C CA . PHE A 1 187 ? -3.886 24.607 -2.910 1.00 52.81 187 PHE A CA 1
ATOM 1446 C C . PHE A 1 187 ? -3.802 23.634 -1.730 1.00 52.81 187 PHE A C 1
ATOM 1448 O O . PHE A 1 187 ? -3.916 24.023 -0.569 1.00 52.81 187 PHE A O 1
ATOM 1455 N N . TYR A 1 188 ? -3.613 22.347 -2.027 1.00 47.56 188 TYR A N 1
ATOM 1456 C CA . TYR A 1 188 ? -3.309 21.345 -1.009 1.00 47.56 188 TYR A CA 1
ATOM 1457 C C . TYR A 1 188 ? -1.888 21.596 -0.490 1.00 47.56 188 TYR A C 1
ATOM 1459 O O . TYR A 1 188 ? -0.924 21.253 -1.170 1.00 47.56 188 TYR A O 1
ATOM 1467 N N . ILE A 1 189 ? -1.773 22.216 0.685 1.00 47.22 189 ILE A N 1
ATOM 1468 C CA . ILE A 1 189 ? -0.497 22.425 1.380 1.00 47.22 189 ILE A CA 1
ATOM 1469 C C . ILE A 1 189 ? -0.039 21.072 1.942 1.00 47.22 189 ILE A C 1
ATOM 1471 O O . ILE A 1 189 ? -0.816 20.384 2.604 1.00 47.22 189 ILE A O 1
ATOM 1475 N N . MET A 1 190 ? 1.199 20.674 1.648 1.00 42.56 190 MET A N 1
ATOM 1476 C CA . MET A 1 190 ? 1.846 19.538 2.309 1.00 42.56 190 MET A CA 1
ATOM 1477 C C . MET A 1 190 ? 2.618 20.071 3.518 1.00 42.56 190 MET A C 1
ATOM 1479 O O . MET A 1 190 ? 3.569 20.835 3.339 1.00 42.56 190 MET A O 1
ATOM 1483 N N . ASP A 1 191 ? 2.185 19.675 4.715 1.00 43.28 191 ASP A N 1
ATOM 1484 C CA . ASP A 1 191 ? 2.956 19.827 5.957 1.00 43.28 191 ASP A CA 1
ATOM 1485 C C . ASP A 1 191 ? 4.132 18.835 6.013 1.00 43.28 191 ASP A C 1
ATOM 1487 O O . ASP A 1 191 ? 3.944 17.655 5.620 1.00 43.28 191 ASP A O 1
#

Foldseek 3Di:
DDDPPDDDPPPCPDDDPPPPPPVVVVVVDQDQAEEAEDLDDDPPDQKDAAALQTNPPVGRYMYHYDNPVVVQFSVLRSVLRVLRNLRHAADDPPWDWPPDPGASRHPDDGRHDTHTPSSVVSNVCSQPDDDPRSPDDDPPPPPVPDPDAAQPQDADPQAPGHQHAPVSCVPPPPQDPDCCRGPPDDHDHDD

Organism: Mus spicilegus (NCBI:txid10103)